Protein AF-A0A7S1LCX9-F1 (afdb_monomer_lite)

Structure (mmCIF, N/CA/C/O backbone):
data_AF-A0A7S1LCX9-F1
#
_entry.id   AF-A0A7S1LCX9-F1
#
loop_
_atom_site.group_PDB
_atom_site.id
_atom_site.type_symbol
_atom_site.label_atom_id
_atom_site.label_alt_id
_atom_site.label_comp_id
_atom_site.label_asym_id
_atom_site.label_entity_id
_atom_site.label_seq_id
_atom_site.pdbx_PDB_ins_code
_atom_site.Cartn_x
_atom_site.Cartn_y
_atom_site.Cartn_z
_atom_site.occupancy
_atom_site.B_iso_or_equiv
_atom_site.auth_seq_id
_atom_site.auth_comp_id
_atom_site.auth_asym_id
_atom_site.auth_atom_id
_atom_site.pdbx_PDB_model_num
ATOM 1 N N . THR A 1 1 ? -12.474 -0.166 8.030 1.00 77.75 1 THR A N 1
ATOM 2 C CA . THR A 1 1 ? -12.402 -0.997 9.251 1.00 77.75 1 THR A CA 1
ATOM 3 C C . THR A 1 1 ? -11.612 -0.286 10.329 1.00 77.75 1 THR A C 1
ATOM 5 O O . THR A 1 1 ? -12.233 0.088 11.304 1.00 77.75 1 THR A O 1
ATOM 8 N N . ILE A 1 2 ? -10.354 0.096 10.090 1.00 86.38 2 ILE A N 1
ATOM 9 C CA . ILE A 1 2 ? -9.484 0.780 11.076 1.00 86.38 2 ILE A CA 1
ATOM 10 C C . ILE A 1 2 ? -10.148 1.982 11.770 1.00 86.38 2 ILE A C 1
ATOM 12 O O . ILE A 1 2 ? -10.161 2.059 12.991 1.00 86.38 2 ILE A O 1
ATOM 16 N N . VAL A 1 3 ? -10.769 2.900 11.014 1.00 87.62 3 VAL A N 1
ATOM 17 C CA . VAL A 1 3 ? -11.461 4.061 11.617 1.00 87.62 3 VAL A CA 1
ATOM 18 C C . VAL A 1 3 ? -12.597 3.631 12.549 1.00 87.62 3 VAL A C 1
ATOM 20 O O . VAL A 1 3 ? -12.841 4.279 13.562 1.00 87.62 3 VAL A O 1
ATOM 23 N N . LYS A 1 4 ? -13.297 2.535 12.224 1.00 87.69 4 LYS A N 1
ATOM 24 C CA . LYS A 1 4 ? -14.331 1.979 13.105 1.00 87.69 4 LYS A CA 1
ATOM 25 C C . LYS A 1 4 ? -13.701 1.407 14.372 1.00 87.69 4 LYS A C 1
ATOM 27 O O . LYS A 1 4 ? -14.226 1.670 15.441 1.00 87.69 4 LYS A O 1
ATOM 32 N N . ASP A 1 5 ? -12.570 0.713 14.266 1.00 88.62 5 ASP A N 1
ATOM 33 C CA . ASP A 1 5 ? -11.879 0.125 15.421 1.00 88.62 5 ASP A CA 1
ATOM 34 C C . ASP A 1 5 ? -11.365 1.200 16.388 1.00 88.62 5 ASP A C 1
ATOM 36 O O . ASP A 1 5 ? -11.482 1.052 17.606 1.00 88.62 5 ASP A O 1
ATOM 40 N N . VAL A 1 6 ? -10.850 2.312 15.849 1.00 85.69 6 VAL A N 1
ATOM 41 C CA . VAL A 1 6 ? -10.438 3.484 16.636 1.00 85.69 6 VAL A CA 1
ATOM 42 C C . VAL A 1 6 ? -11.650 4.124 17.316 1.00 85.69 6 VAL A C 1
ATOM 44 O O . VAL A 1 6 ? -11.633 4.333 18.527 1.00 85.69 6 VAL A O 1
ATOM 47 N N . ARG A 1 7 ? -12.733 4.381 16.569 1.00 84.94 7 ARG A N 1
ATOM 48 C CA . ARG A 1 7 ? -13.949 5.012 17.112 1.00 84.94 7 ARG A CA 1
ATOM 49 C C . ARG A 1 7 ? -14.658 4.156 18.159 1.00 84.94 7 ARG A C 1
ATOM 51 O O . ARG A 1 7 ? -15.083 4.673 19.183 1.00 84.94 7 ARG A O 1
ATOM 58 N N . ASN A 1 8 ? -14.736 2.850 17.932 1.00 87.88 8 ASN A N 1
ATOM 59 C CA . ASN A 1 8 ? -15.368 1.901 18.846 1.00 87.88 8 ASN A CA 1
ATOM 60 C C . ASN A 1 8 ? -14.457 1.524 20.024 1.00 87.88 8 ASN A C 1
ATOM 62 O O . ASN A 1 8 ? -14.786 0.613 20.781 1.00 87.88 8 ASN A O 1
ATOM 66 N N . LYS A 1 9 ? -13.297 2.184 20.170 1.00 89.12 9 LYS A N 1
ATOM 67 C CA . LYS A 1 9 ? -12.311 1.917 21.224 1.00 89.12 9 LYS A CA 1
ATOM 68 C C . LYS A 1 9 ? -11.917 0.433 21.298 1.00 89.12 9 LYS A C 1
ATOM 70 O O . LYS A 1 9 ? -11.545 -0.058 22.362 1.00 89.12 9 LYS A O 1
ATOM 75 N N . CYS A 1 10 ? -11.941 -0.286 20.170 1.00 91.81 10 CYS A N 1
ATOM 76 C CA . CYS A 1 10 ? -11.649 -1.722 20.124 1.00 91.81 10 CYS A CA 1
ATOM 77 C C . CYS A 1 10 ? -10.235 -2.025 20.637 1.00 91.81 10 CYS A C 1
ATOM 79 O O . CYS A 1 10 ? -10.037 -3.019 21.331 1.00 91.81 10 CYS A O 1
ATOM 81 N N . LYS A 1 11 ? -9.275 -1.123 20.378 1.00 91.88 11 LYS A N 1
ATOM 82 C CA . LYS A 1 11 ? -7.923 -1.187 20.956 1.00 91.88 11 LYS A CA 1
ATOM 83 C C . LYS A 1 11 ? -7.966 -1.185 22.487 1.00 91.88 11 LYS A C 1
ATOM 85 O O . LYS A 1 11 ? -7.320 -2.021 23.103 1.00 91.88 11 LYS A O 1
ATOM 90 N N . HIS A 1 12 ? -8.734 -0.283 23.104 1.00 91.44 12 HIS A N 1
ATOM 91 C CA . HIS A 1 12 ? -8.826 -0.191 24.566 1.00 91.44 12 HIS A CA 1
ATOM 92 C C . HIS A 1 12 ? -9.461 -1.440 25.173 1.00 91.44 12 HIS A C 1
ATOM 94 O O . HIS A 1 12 ? -8.941 -1.958 26.155 1.00 91.44 12 HIS A O 1
ATOM 100 N N . VAL A 1 13 ? -10.532 -1.958 24.562 1.00 95.44 13 VAL A N 1
ATOM 101 C CA . VAL A 1 13 ? -11.177 -3.201 25.013 1.00 95.44 13 VAL A CA 1
ATOM 102 C C . VAL A 1 13 ? -10.204 -4.379 24.921 1.00 95.44 13 VAL A C 1
ATOM 104 O O . VAL A 1 13 ? -10.045 -5.115 25.890 1.00 95.44 13 VAL A O 1
ATOM 107 N N . ALA A 1 14 ? -9.496 -4.528 23.798 1.00 95.00 14 ALA A N 1
ATOM 108 C CA . ALA A 1 14 ? -8.523 -5.603 23.622 1.00 95.00 14 ALA A CA 1
ATOM 109 C C . ALA A 1 14 ? -7.352 -5.501 24.617 1.00 95.00 14 ALA A C 1
ATOM 111 O O . ALA A 1 14 ? -6.936 -6.506 25.193 1.00 95.00 14 ALA A O 1
ATOM 112 N N . VAL A 1 15 ? -6.846 -4.289 24.866 1.00 93.38 15 VAL A N 1
ATOM 113 C CA . VAL A 1 15 ? -5.771 -4.054 25.843 1.00 93.38 15 VAL A CA 1
ATOM 114 C C . VAL A 1 15 ? -6.241 -4.321 27.274 1.00 93.38 15 VAL A C 1
ATOM 116 O O . VAL A 1 15 ? -5.512 -4.943 28.043 1.00 93.38 15 VAL A O 1
ATOM 119 N N . ALA A 1 16 ? -7.472 -3.940 27.629 1.00 94.31 16 ALA A N 1
ATOM 120 C CA . ALA A 1 16 ? -8.065 -4.253 28.931 1.00 94.31 16 ALA A CA 1
ATOM 121 C C . ALA A 1 16 ? -8.234 -5.768 29.155 1.00 94.31 16 ALA A C 1
ATOM 123 O O . ALA A 1 16 ? -8.142 -6.242 30.284 1.00 94.31 16 ALA A O 1
ATOM 124 N N . GLN A 1 17 ? -8.412 -6.537 28.077 1.00 96.81 17 GLN A N 1
ATOM 125 C CA . GLN A 1 17 ? -8.436 -8.004 28.096 1.00 96.81 17 GLN A CA 1
ATOM 126 C C . GLN A 1 17 ? -7.036 -8.645 28.157 1.00 96.81 17 GLN A C 1
ATOM 128 O O . GLN A 1 17 ? -6.915 -9.867 28.108 1.00 96.81 17 GLN A O 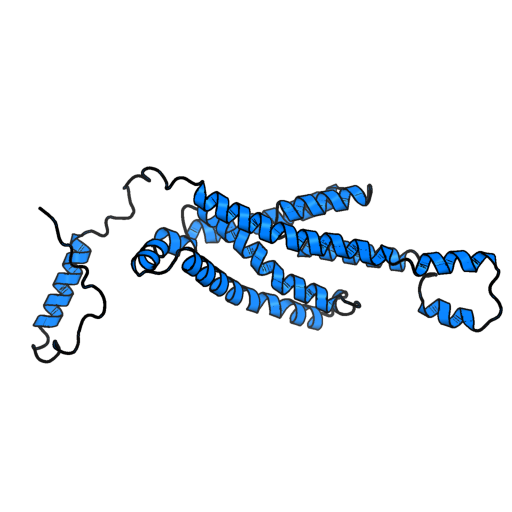1
ATOM 133 N N . GLY A 1 18 ? -5.971 -7.846 28.277 1.00 95.88 18 GLY A N 1
ATOM 134 C CA . GLY A 1 18 ? -4.595 -8.325 28.413 1.00 95.88 18 GLY A CA 1
ATOM 135 C C . GLY A 1 18 ? -3.847 -8.510 27.092 1.00 95.88 18 GLY A C 1
ATOM 136 O O . GLY A 1 18 ? -2.724 -9.017 27.102 1.00 95.88 18 GLY A O 1
ATOM 137 N N . LEU A 1 19 ? -4.415 -8.096 25.952 1.00 95.81 19 LEU A N 1
ATOM 138 C CA . LEU A 1 19 ? -3.689 -8.105 24.684 1.00 95.81 19 LEU A CA 1
ATOM 139 C C . LEU A 1 19 ? -2.662 -6.966 24.659 1.00 95.81 19 LEU A C 1
ATOM 141 O O . LEU A 1 19 ? -2.984 -5.811 24.935 1.00 95.81 19 LEU A O 1
ATOM 145 N N . SER A 1 20 ? -1.418 -7.258 24.275 1.00 96.19 20 SER A N 1
ATOM 146 C CA . SER A 1 20 ? -0.431 -6.190 24.110 1.00 96.19 20 SER A CA 1
ATOM 147 C C . SER A 1 20 ? -0.810 -5.277 22.928 1.00 96.19 20 SER A C 1
ATOM 149 O O . SER A 1 20 ? -1.279 -5.770 21.895 1.00 96.19 20 SER A O 1
ATOM 151 N N . PRO A 1 21 ? -0.574 -3.952 23.011 1.00 91.19 21 PRO A N 1
ATOM 152 C CA . PRO A 1 21 ? -0.861 -3.035 21.904 1.00 91.19 21 PRO A CA 1
ATOM 153 C C . PRO A 1 21 ? -0.176 -3.432 20.586 1.00 91.19 21 PRO A C 1
ATOM 155 O O . PRO A 1 21 ? -0.765 -3.310 19.514 1.00 91.19 21 PRO A O 1
ATOM 158 N N . ALA A 1 22 ? 1.045 -3.970 20.664 1.00 93.06 22 ALA A N 1
ATOM 159 C CA . ALA A 1 22 ? 1.777 -4.460 19.500 1.00 93.06 22 ALA A CA 1
ATOM 160 C C . ALA A 1 22 ? 1.078 -5.657 18.834 1.00 93.06 22 ALA A C 1
ATOM 162 O O . ALA A 1 22 ? 0.962 -5.694 17.610 1.00 93.06 22 ALA A O 1
ATOM 163 N N . ALA A 1 23 ? 0.569 -6.611 19.622 1.00 95.06 23 ALA A N 1
ATOM 164 C CA . ALA A 1 23 ? -0.164 -7.760 19.094 1.00 95.06 23 ALA A CA 1
ATOM 165 C C . ALA A 1 23 ? -1.488 -7.342 18.436 1.00 95.06 23 ALA A C 1
ATOM 167 O O . ALA A 1 23 ? -1.840 -7.886 17.390 1.00 95.06 23 ALA A O 1
ATOM 168 N N . PHE A 1 24 ? -2.184 -6.341 18.992 1.00 94.44 24 PHE A N 1
ATOM 169 C CA . PHE A 1 24 ? -3.393 -5.774 18.387 1.00 94.44 24 PHE A CA 1
ATOM 170 C C . PHE A 1 24 ? -3.116 -5.215 16.985 1.00 94.44 24 PHE A C 1
ATOM 172 O O . PHE A 1 24 ? -3.784 -5.583 16.012 1.00 94.44 24 PHE A O 1
ATOM 179 N N . TRP A 1 25 ? -2.102 -4.353 16.866 1.00 93.06 25 TRP A N 1
ATOM 180 C CA . TRP A 1 25 ? -1.757 -3.728 15.592 1.00 93.06 25 TRP A CA 1
ATOM 181 C C . TRP A 1 25 ? -1.232 -4.737 14.577 1.00 93.06 25 TRP A C 1
ATOM 183 O O . TRP A 1 25 ? -1.659 -4.700 13.424 1.00 93.06 25 TRP A O 1
ATOM 193 N N . LEU A 1 26 ? -0.378 -5.670 15.005 1.00 94.69 26 LEU A N 1
ATOM 194 C CA . LEU A 1 26 ? 0.133 -6.731 14.142 1.00 94.69 26 LEU A CA 1
ATOM 195 C C . LEU A 1 26 ? -0.998 -7.630 13.628 1.00 94.69 26 LEU A C 1
ATOM 197 O O . LEU A 1 26 ? -1.056 -7.904 12.434 1.00 94.69 26 LEU A O 1
ATOM 201 N N . GLY A 1 27 ? -1.925 -8.046 14.496 1.00 95.75 27 GLY A N 1
ATOM 202 C CA . GLY A 1 27 ? -3.077 -8.860 14.101 1.00 95.75 27 GLY A CA 1
ATOM 203 C C . GLY A 1 27 ? -3.973 -8.142 13.093 1.00 95.75 27 GLY A C 1
ATOM 204 O O . GLY A 1 27 ? -4.318 -8.699 12.051 1.00 95.75 27 GLY A O 1
ATOM 205 N N . THR A 1 28 ? -4.277 -6.870 13.358 1.00 94.62 28 THR A N 1
ATOM 206 C CA . THR A 1 28 ? -5.085 -6.029 12.463 1.00 94.62 28 THR A CA 1
ATOM 207 C C . THR A 1 28 ? -4.391 -5.813 11.116 1.00 94.62 28 THR A C 1
ATOM 209 O O . THR A 1 28 ? -5.017 -5.931 10.064 1.00 94.62 28 THR A O 1
ATOM 212 N N . PHE A 1 29 ? -3.083 -5.543 11.133 1.00 94.88 29 PHE A N 1
ATOM 213 C CA . PHE A 1 29 ? -2.276 -5.397 9.924 1.00 94.88 29 PHE A CA 1
ATOM 214 C C . PHE A 1 29 ? -2.268 -6.685 9.099 1.00 94.88 29 PHE A C 1
ATOM 216 O O . PHE A 1 29 ? -2.554 -6.638 7.908 1.00 94.88 29 PHE A O 1
ATOM 223 N N . MET A 1 30 ? -2.009 -7.838 9.724 1.00 96.62 30 MET A N 1
ATOM 224 C CA . MET A 1 30 ? -1.984 -9.133 9.038 1.00 96.62 30 MET A CA 1
ATOM 225 C C . MET A 1 30 ? -3.339 -9.479 8.417 1.00 96.62 30 MET A C 1
ATOM 227 O O . MET A 1 30 ? -3.387 -9.950 7.282 1.00 96.62 30 MET A O 1
ATOM 231 N N . ALA A 1 31 ? -4.441 -9.202 9.120 1.00 95.94 31 ALA A N 1
ATOM 232 C CA . ALA A 1 31 ? -5.784 -9.418 8.593 1.00 95.94 31 ALA A CA 1
ATOM 233 C C . ALA A 1 31 ? -6.037 -8.583 7.327 1.00 95.94 31 ALA A C 1
ATOM 235 O O . ALA A 1 31 ? -6.458 -9.124 6.303 1.00 95.94 31 ALA A O 1
ATOM 236 N N . HIS A 1 32 ? -5.726 -7.283 7.361 1.00 95.31 32 HIS A N 1
ATOM 237 C CA . HIS A 1 32 ? -5.880 -6.419 6.191 1.00 95.31 32 HIS A CA 1
ATOM 238 C C . HIS A 1 32 ? -4.895 -6.770 5.064 1.00 95.31 32 HIS A C 1
ATOM 240 O O . HIS A 1 32 ? -5.265 -6.730 3.892 1.00 95.31 32 HIS A O 1
ATOM 246 N N . TYR A 1 33 ? -3.662 -7.156 5.399 1.00 96.12 33 TYR A N 1
ATOM 247 C CA . TYR A 1 33 ? -2.653 -7.569 4.426 1.00 96.12 33 TYR A CA 1
ATOM 248 C C . TYR A 1 33 ? -3.112 -8.799 3.650 1.00 96.12 33 TYR A C 1
ATOM 250 O O . TYR A 1 33 ? -3.106 -8.774 2.426 1.00 96.12 33 TYR A O 1
ATOM 258 N N . LEU A 1 34 ? -3.594 -9.840 4.335 1.00 96.50 34 LEU A N 1
ATOM 259 C CA . LEU A 1 34 ? -4.108 -11.046 3.681 1.00 96.50 34 LEU A CA 1
ATOM 260 C C . LEU A 1 34 ? -5.328 -10.752 2.794 1.00 96.50 34 LEU A C 1
ATOM 262 O O . LEU A 1 34 ? -5.441 -11.311 1.703 1.00 96.50 34 LEU A O 1
ATOM 266 N N . GLN A 1 35 ? -6.211 -9.844 3.226 1.00 95.31 35 GLN A N 1
ATOM 267 C CA . GLN A 1 35 ? -7.357 -9.403 2.423 1.00 95.31 35 GLN A CA 1
ATOM 268 C C . GLN A 1 35 ? -6.931 -8.695 1.130 1.00 95.31 35 GLN A C 1
ATOM 270 O O . GLN A 1 35 ? -7.539 -8.931 0.089 1.00 95.31 35 GLN A O 1
ATOM 275 N N . LEU A 1 36 ? -5.894 -7.853 1.179 1.00 93.38 36 LEU A N 1
ATOM 276 C CA . LEU A 1 36 ? -5.363 -7.137 0.011 1.00 93.38 36 LEU A CA 1
ATOM 277 C C . LEU A 1 36 ? -4.424 -7.991 -0.851 1.00 93.38 36 LEU A C 1
ATOM 279 O O . LEU A 1 36 ? -4.312 -7.768 -2.055 1.00 93.38 36 LEU A O 1
ATOM 283 N N . LEU A 1 37 ? -3.768 -8.984 -0.258 1.00 94.19 37 LEU A N 1
ATOM 284 C CA . LEU A 1 37 ? -2.851 -9.877 -0.954 1.00 94.19 37 LEU A CA 1
ATOM 285 C C . LEU A 1 37 ? -3.584 -10.733 -1.993 1.00 94.19 37 LEU A C 1
ATOM 287 O O . LEU A 1 37 ? -3.075 -10.936 -3.090 1.00 94.19 37 LEU A O 1
ATOM 291 N N . LEU A 1 38 ? -4.795 -11.202 -1.679 1.00 92.75 38 LEU A N 1
ATOM 292 C CA . LEU A 1 38 ? -5.619 -11.996 -2.596 1.00 92.75 38 LEU A CA 1
ATOM 293 C C . LEU A 1 38 ? -5.867 -11.301 -3.952 1.00 92.75 38 LEU A C 1
ATOM 295 O O . LEU A 1 38 ? -5.519 -11.887 -4.981 1.00 92.75 38 LEU A O 1
ATOM 299 N N . PRO A 1 39 ? -6.421 -10.072 -4.009 1.00 91.19 39 PRO A N 1
ATOM 300 C CA . PRO A 1 39 ? -6.576 -9.362 -5.275 1.00 91.19 39 PRO A CA 1
ATOM 301 C C . PRO A 1 39 ? -5.230 -8.972 -5.900 1.00 91.19 39 PRO A C 1
ATOM 303 O O . PRO A 1 39 ? -5.118 -9.005 -7.124 1.00 91.19 39 PRO A O 1
ATOM 306 N N . ALA A 1 40 ? -4.194 -8.673 -5.106 1.00 90.50 40 ALA A N 1
ATOM 307 C CA . ALA A 1 40 ? -2.864 -8.373 -5.639 1.00 90.50 40 ALA A CA 1
ATOM 308 C C . ALA A 1 40 ? -2.260 -9.571 -6.395 1.00 90.50 40 ALA A C 1
ATOM 310 O O . ALA A 1 40 ? -1.761 -9.417 -7.506 1.00 90.50 40 ALA A O 1
ATOM 311 N N . LEU A 1 41 ? -2.380 -10.790 -5.864 1.00 92.75 41 LEU A N 1
ATOM 312 C CA . LEU A 1 41 ? -1.902 -12.009 -6.527 1.00 92.75 41 LEU A CA 1
ATOM 313 C C . LEU A 1 41 ? -2.698 -12.374 -7.790 1.00 92.75 41 LEU A C 1
ATOM 315 O O . LEU A 1 41 ? -2.192 -13.109 -8.639 1.00 92.75 41 LEU A O 1
ATOM 319 N N . ALA A 1 42 ? -3.912 -11.845 -7.965 1.00 89.88 42 ALA A N 1
ATOM 320 C CA . ALA A 1 42 ? -4.665 -12.021 -9.203 1.00 89.88 42 ALA A CA 1
ATOM 321 C C . ALA A 1 42 ? -4.066 -11.214 -10.373 1.00 89.88 42 ALA A C 1
ATOM 323 O O . ALA A 1 42 ? -4.205 -11.611 -11.531 1.00 89.88 42 ALA A O 1
ATOM 324 N N . VAL A 1 43 ? -3.361 -10.112 -10.092 1.00 88.25 43 VAL A N 1
ATOM 325 C CA . VAL A 1 43 ? -2.750 -9.231 -11.102 1.00 88.25 43 VAL A CA 1
ATOM 326 C C . VAL A 1 43 ? -1.805 -9.974 -12.057 1.00 88.25 43 VAL A C 1
ATOM 328 O O . VAL A 1 43 ? -2.056 -9.916 -13.261 1.00 88.25 43 VAL A O 1
ATOM 331 N N . PRO A 1 44 ? -0.775 -10.726 -11.613 1.00 90.44 44 PRO A N 1
ATOM 332 C CA . PRO A 1 44 ? 0.119 -11.437 -12.531 1.00 90.44 44 PRO A CA 1
ATOM 333 C C . PRO A 1 44 ? -0.614 -12.475 -13.391 1.00 90.44 44 PRO A C 1
ATOM 335 O O . PRO A 1 44 ? -0.238 -12.694 -14.544 1.00 90.44 44 PRO A O 1
ATOM 338 N N . PHE A 1 45 ? -1.686 -13.086 -12.872 1.00 91.44 45 PHE A N 1
ATOM 339 C CA . PHE A 1 45 ? -2.527 -13.995 -13.652 1.00 91.44 45 PHE A CA 1
ATOM 340 C C . PHE A 1 45 ? -3.245 -13.253 -14.788 1.00 91.44 45 PHE A C 1
ATOM 342 O O . PHE A 1 45 ? -3.192 -13.691 -15.940 1.00 91.44 45 PHE A O 1
ATOM 349 N N . TYR A 1 46 ? -3.855 -12.101 -14.490 1.00 87.19 46 TYR A N 1
ATOM 350 C CA . TYR A 1 46 ? -4.478 -11.252 -15.506 1.00 87.19 46 TYR A CA 1
ATOM 351 C C . TYR A 1 46 ? -3.460 -10.707 -16.507 1.00 87.19 46 TYR A C 1
ATOM 353 O O . TYR A 1 46 ? -3.705 -10.775 -17.707 1.00 87.19 46 TYR A O 1
ATOM 361 N N . MET A 1 47 ? -2.295 -10.247 -16.052 1.00 88.25 47 MET A N 1
ATOM 362 C CA . MET A 1 47 ? -1.233 -9.746 -16.928 1.00 88.25 47 MET A CA 1
ATOM 363 C C . MET A 1 47 ? -0.737 -10.817 -17.900 1.00 88.25 47 MET A C 1
ATOM 365 O O . MET A 1 47 ? -0.542 -10.537 -19.082 1.00 88.25 47 MET A O 1
ATOM 369 N N . LYS A 1 48 ? -0.588 -12.063 -17.432 1.00 90.38 48 LYS A N 1
ATOM 370 C CA . LYS A 1 48 ? -0.240 -13.195 -18.297 1.00 90.38 48 LYS A CA 1
ATOM 371 C C . LYS A 1 48 ? -1.340 -13.479 -19.322 1.00 90.38 48 LYS A C 1
ATOM 373 O O . LYS A 1 48 ? -1.039 -13.677 -20.494 1.00 90.38 48 LYS A O 1
ATOM 378 N N . LYS A 1 49 ? -2.609 -13.477 -18.901 1.00 89.69 49 LYS A N 1
ATOM 379 C CA . LYS A 1 49 ? -3.761 -13.710 -19.790 1.00 89.69 49 LYS A CA 1
ATOM 380 C C . LYS A 1 49 ? -3.930 -12.604 -20.838 1.00 89.69 49 LYS A C 1
ATOM 382 O O . LYS A 1 49 ? -4.343 -12.887 -21.955 1.00 89.69 49 LYS A O 1
ATOM 387 N N . CYS A 1 50 ? -3.598 -11.366 -20.485 1.00 86.69 50 CYS A N 1
ATOM 388 C CA . CYS A 1 50 ? -3.647 -10.208 -21.376 1.00 86.69 50 CYS A CA 1
ATOM 389 C C . CYS A 1 50 ? -2.388 -10.049 -22.243 1.00 86.69 50 CYS A C 1
ATOM 391 O O . CYS A 1 50 ? -2.274 -9.043 -22.938 1.00 86.69 50 CYS A O 1
ATOM 393 N N . HIS A 1 51 ? -1.446 -11.000 -22.200 1.00 88.12 51 HIS A N 1
ATOM 394 C CA . HIS A 1 51 ? -0.185 -10.938 -22.944 1.00 88.12 51 HIS A CA 1
ATOM 395 C C . HIS A 1 51 ? 0.597 -9.634 -22.695 1.00 88.12 51 HIS A C 1
ATOM 397 O O . HIS A 1 51 ? 1.129 -9.012 -23.615 1.00 88.12 51 HIS A O 1
ATOM 403 N N . CYS A 1 52 ? 0.655 -9.180 -21.437 1.00 78.00 52 CYS A N 1
ATOM 404 C CA . CYS A 1 52 ? 1.454 -8.013 -21.081 1.00 78.00 52 CYS A CA 1
ATOM 405 C C . CYS A 1 52 ? 2.944 -8.308 -21.317 1.00 78.00 52 CYS A C 1
ATOM 407 O O . CYS A 1 52 ? 3.493 -9.203 -20.681 1.00 78.00 52 CYS A O 1
ATOM 409 N N . ARG A 1 53 ? 3.616 -7.492 -22.144 1.00 81.19 53 ARG A N 1
ATOM 410 C CA . ARG A 1 53 ? 5.029 -7.661 -22.553 1.00 81.19 53 ARG A CA 1
ATOM 411 C C . ARG A 1 53 ? 6.002 -7.917 -21.397 1.00 81.19 53 ARG A C 1
ATOM 413 O O . ARG A 1 53 ? 6.953 -8.672 -21.550 1.00 81.19 53 ARG A O 1
ATOM 420 N N . ILE A 1 54 ? 5.772 -7.293 -20.242 1.00 80.44 54 ILE A N 1
ATOM 421 C CA . ILE A 1 54 ? 6.586 -7.483 -19.032 1.00 80.44 54 ILE A CA 1
ATOM 422 C C . ILE A 1 54 ? 6.608 -8.940 -18.546 1.00 80.44 54 ILE A C 1
ATOM 424 O O . ILE A 1 54 ? 7.599 -9.370 -17.969 1.00 80.44 54 ILE A O 1
ATOM 428 N N . MET A 1 55 ? 5.558 -9.720 -18.808 1.00 86.44 55 MET A N 1
ATOM 429 C CA . MET A 1 55 ? 5.481 -11.129 -18.413 1.00 86.44 55 MET A CA 1
ATOM 430 C C . MET A 1 55 ? 6.350 -12.041 -19.285 1.00 86.44 55 MET A C 1
ATOM 432 O O . MET A 1 55 ? 6.722 -13.120 -18.832 1.00 86.44 55 MET A O 1
ATOM 436 N N . ASP A 1 56 ? 6.705 -11.598 -20.492 1.00 87.88 56 ASP A N 1
ATOM 437 C CA . ASP A 1 56 ? 7.581 -12.331 -21.414 1.00 87.88 56 ASP A CA 1
ATOM 438 C C . ASP A 1 56 ? 9.063 -11.957 -21.229 1.00 87.88 56 ASP A C 1
ATOM 440 O O . ASP A 1 56 ? 9.952 -12.578 -21.810 1.00 87.88 56 ASP A O 1
ATOM 444 N N . MET A 1 57 ? 9.351 -10.930 -20.421 1.00 82.69 57 MET A N 1
ATOM 445 C CA . MET A 1 57 ? 10.716 -10.508 -20.122 1.00 82.69 57 MET A CA 1
ATOM 446 C C . MET A 1 57 ? 11.380 -11.444 -19.114 1.00 82.69 57 MET A C 1
ATOM 448 O O . MET A 1 57 ? 10.787 -11.822 -18.101 1.00 82.69 57 MET A O 1
ATOM 452 N N . GLU A 1 58 ? 12.665 -11.723 -19.327 1.00 84.25 58 GLU A N 1
ATOM 453 C CA . GLU A 1 58 ? 13.495 -12.397 -18.333 1.00 84.25 58 GLU A CA 1
ATOM 454 C C . GLU A 1 58 ? 13.489 -11.605 -17.013 1.00 84.25 58 GLU A C 1
ATOM 456 O O . GLU A 1 58 ? 13.785 -10.411 -16.981 1.00 84.25 58 GLU A O 1
ATOM 461 N N . GLY A 1 59 ? 13.075 -12.257 -15.923 1.00 82.25 59 GLY A N 1
ATOM 462 C CA . GLY A 1 59 ? 12.931 -11.640 -14.600 1.00 82.25 59 GLY A CA 1
ATOM 463 C C . GLY A 1 59 ? 11.650 -10.821 -14.387 1.00 82.25 59 GLY A C 1
ATOM 464 O O . GLY A 1 59 ? 11.277 -10.591 -13.235 1.00 82.25 59 GLY A O 1
ATOM 465 N N . GLY A 1 60 ? 10.920 -10.461 -15.446 1.00 84.81 60 GLY A N 1
ATOM 466 C CA . GLY A 1 60 ? 9.692 -9.666 -15.370 1.00 84.81 60 GLY A CA 1
ATOM 467 C C . GLY A 1 60 ? 8.618 -10.264 -14.448 1.00 84.81 60 GLY A C 1
ATOM 468 O O . GLY A 1 60 ? 8.201 -9.585 -13.509 1.00 84.81 60 GLY A O 1
ATOM 469 N N . PRO A 1 61 ? 8.238 -11.550 -14.598 1.00 89.50 61 PRO A N 1
ATOM 470 C CA . PRO A 1 61 ? 7.266 -12.194 -13.711 1.00 89.50 61 PRO A CA 1
ATOM 471 C C . PRO A 1 61 ? 7.658 -12.174 -12.229 1.00 89.50 61 PRO A C 1
ATOM 473 O O . PRO A 1 61 ? 6.808 -11.950 -11.371 1.00 89.50 61 PRO A O 1
ATOM 476 N N . SER A 1 62 ? 8.942 -12.388 -11.916 1.00 88.44 62 SER A N 1
ATOM 477 C CA . SER A 1 62 ? 9.422 -12.371 -10.526 1.00 88.44 62 SER A CA 1
ATOM 478 C C . SER A 1 62 ? 9.313 -10.985 -9.898 1.00 88.44 62 SER A C 1
ATOM 480 O O . SER A 1 62 ? 9.002 -10.858 -8.716 1.00 88.44 62 SER A O 1
ATOM 482 N N . LEU A 1 63 ? 9.523 -9.952 -10.707 1.00 84.06 63 LEU A N 1
ATOM 483 C CA . LEU A 1 63 ? 9.473 -8.566 -10.290 1.00 84.06 63 LEU A CA 1
ATOM 484 C C . LEU A 1 63 ? 8.026 -8.088 -10.115 1.00 84.06 63 LEU A C 1
ATOM 486 O O . LEU A 1 63 ? 7.708 -7.507 -9.084 1.00 84.06 63 LEU A O 1
ATOM 490 N N . VAL A 1 64 ? 7.122 -8.456 -11.029 1.00 85.38 64 VAL A N 1
ATOM 491 C CA . VAL A 1 64 ? 5.673 -8.250 -10.846 1.00 85.38 64 VAL A CA 1
ATOM 492 C C . VAL A 1 64 ? 5.183 -8.938 -9.570 1.00 85.38 64 VAL A C 1
ATOM 494 O O . VAL A 1 64 ? 4.424 -8.348 -8.806 1.00 85.38 64 VAL A O 1
ATOM 497 N N . LEU A 1 65 ? 5.635 -10.168 -9.301 1.00 90.75 65 LEU A N 1
ATOM 498 C CA . LEU A 1 65 ? 5.260 -10.885 -8.084 1.00 90.75 65 LEU A CA 1
ATOM 499 C C . LEU A 1 65 ? 5.768 -10.176 -6.820 1.00 90.75 65 LEU A C 1
ATOM 501 O O . LEU A 1 65 ? 5.000 -10.023 -5.877 1.00 90.75 65 LEU A O 1
ATOM 505 N N . GLN A 1 66 ? 7.025 -9.720 -6.799 1.00 88.12 66 GLN A N 1
ATOM 506 C CA . GLN A 1 66 ? 7.582 -8.955 -5.675 1.00 88.12 66 GLN A CA 1
ATOM 507 C C . GLN A 1 66 ? 6.775 -7.684 -5.401 1.00 88.12 66 GLN A C 1
ATOM 509 O O . GLN A 1 66 ? 6.435 -7.413 -4.251 1.00 88.12 66 GLN A O 1
ATOM 514 N N . GLU A 1 67 ? 6.403 -6.955 -6.450 1.00 85.44 67 GLU A N 1
ATOM 515 C CA . GLU A 1 67 ? 5.548 -5.776 -6.326 1.00 85.44 67 GLU A CA 1
ATOM 516 C C . GLU A 1 67 ? 4.161 -6.126 -5.779 1.00 85.44 67 GLU A C 1
ATOM 518 O O . GLU A 1 67 ? 3.668 -5.449 -4.885 1.00 85.44 67 GLU A O 1
ATOM 523 N N . CYS A 1 68 ? 3.550 -7.229 -6.219 1.00 89.31 68 CYS A N 1
ATOM 524 C CA . CYS A 1 68 ? 2.260 -7.674 -5.681 1.00 89.31 68 CYS A CA 1
ATOM 525 C C . CYS A 1 68 ? 2.326 -8.039 -4.187 1.00 89.31 68 CYS A C 1
ATOM 527 O O . CYS A 1 68 ? 1.317 -7.938 -3.491 1.00 89.31 68 CYS A O 1
ATOM 529 N N . LEU A 1 69 ? 3.497 -8.450 -3.684 1.00 91.25 69 LEU A N 1
ATOM 530 C CA . LEU A 1 69 ? 3.718 -8.731 -2.262 1.00 91.25 69 LEU A CA 1
ATOM 531 C C . LEU A 1 69 ? 3.971 -7.458 -1.442 1.00 91.25 69 LEU A C 1
ATOM 533 O O . LEU A 1 69 ? 3.522 -7.379 -0.296 1.00 91.25 69 LEU A O 1
ATOM 537 N N . LEU A 1 70 ? 4.690 -6.484 -2.008 1.00 88.12 70 LEU A N 1
ATOM 538 C CA . LEU A 1 70 ? 5.099 -5.249 -1.327 1.00 88.12 70 LEU A CA 1
ATOM 539 C C . LEU A 1 70 ? 4.034 -4.149 -1.386 1.00 88.12 70 LEU A C 1
ATOM 541 O O . LEU A 1 70 ? 3.825 -3.445 -0.399 1.00 88.12 70 LEU A O 1
ATOM 545 N N . TYR A 1 71 ? 3.314 -4.027 -2.498 1.00 86.56 71 TYR A N 1
ATOM 546 C CA . TYR A 1 71 ? 2.335 -2.964 -2.720 1.00 86.56 71 TYR A CA 1
ATOM 547 C C . TYR A 1 71 ? 1.247 -2.886 -1.629 1.00 86.56 71 TYR A C 1
ATOM 549 O O . TYR A 1 71 ? 0.998 -1.787 -1.120 1.00 86.56 71 TYR A O 1
ATOM 557 N N . PRO A 1 72 ? 0.647 -4.006 -1.161 1.00 91.94 72 PRO A N 1
ATOM 558 C CA . PRO A 1 72 ? -0.309 -3.962 -0.056 1.00 91.94 72 PRO A CA 1
ATOM 559 C C . PRO A 1 72 ? 0.276 -3.387 1.239 1.00 91.94 72 PRO A C 1
ATOM 561 O O . PRO A 1 72 ? -0.450 -2.753 1.999 1.00 91.94 72 PRO A O 1
ATOM 564 N N . VAL A 1 73 ? 1.579 -3.568 1.493 1.00 91.31 73 VAL A N 1
ATOM 565 C CA . VAL A 1 73 ? 2.248 -3.007 2.677 1.00 91.31 73 VAL A CA 1
ATOM 566 C C . VAL A 1 73 ? 2.241 -1.484 2.605 1.00 91.31 73 VAL A C 1
ATOM 568 O O . VAL A 1 73 ? 1.769 -0.836 3.537 1.00 91.31 73 VAL A O 1
ATOM 571 N N . GLY A 1 74 ? 2.694 -0.907 1.488 1.00 88.38 74 GLY A N 1
ATOM 572 C CA . GLY A 1 74 ? 2.688 0.545 1.288 1.00 88.38 74 GLY A CA 1
ATOM 573 C C . GLY A 1 74 ? 1.286 1.140 1.385 1.00 88.38 74 GLY A C 1
ATOM 574 O O . GLY A 1 74 ? 1.079 2.131 2.088 1.00 88.38 74 GLY A O 1
ATOM 575 N N . LEU A 1 75 ? 0.308 0.478 0.764 1.00 89.81 75 LEU A N 1
ATOM 576 C CA . LEU A 1 75 ? -1.092 0.891 0.795 1.00 89.81 75 LEU A CA 1
ATOM 577 C C . LEU A 1 75 ? -1.674 0.898 2.208 1.00 89.81 75 LEU A C 1
ATOM 579 O O . LEU A 1 75 ? -2.354 1.853 2.585 1.00 89.81 75 LEU A O 1
ATOM 583 N N . LEU A 1 76 ? -1.380 -0.127 3.011 1.00 92.31 76 LEU A N 1
ATOM 584 C CA . LEU A 1 76 ? -1.816 -0.171 4.402 1.00 92.31 76 LEU A CA 1
ATOM 585 C C . LEU A 1 76 ? -1.154 0.925 5.227 1.00 92.31 76 LEU A C 1
ATOM 587 O O . LEU A 1 76 ? -1.853 1.633 5.938 1.00 92.31 76 LEU A O 1
ATOM 591 N N . LEU A 1 77 ? 0.155 1.137 5.110 1.00 88.75 77 LEU A N 1
ATOM 592 C CA . LEU A 1 77 ? 0.832 2.174 5.895 1.00 88.75 77 LEU A CA 1
ATOM 593 C C . LEU A 1 77 ? 0.275 3.576 5.597 1.00 88.75 77 LEU A C 1
ATOM 595 O O . LEU A 1 77 ? 0.076 4.365 6.524 1.00 88.75 77 LEU A O 1
ATOM 599 N N . VAL A 1 78 ? -0.043 3.865 4.331 1.00 87.81 78 VAL A N 1
ATOM 600 C CA . VAL A 1 78 ? -0.722 5.107 3.926 1.00 87.81 78 VAL A CA 1
ATOM 601 C C . VAL A 1 78 ? -2.132 5.163 4.501 1.00 87.81 78 VAL A C 1
ATOM 603 O O . VAL A 1 78 ? -2.500 6.153 5.130 1.00 87.81 78 VAL A O 1
ATOM 606 N N . ALA A 1 79 ? -2.916 4.093 4.351 1.00 90.69 79 ALA A N 1
ATOM 607 C CA . ALA A 1 79 ? -4.270 4.035 4.885 1.00 90.69 79 ALA A CA 1
ATOM 608 C C . ALA A 1 79 ? -4.297 4.281 6.401 1.00 90.69 79 ALA A C 1
ATOM 610 O O . ALA A 1 79 ? -5.111 5.074 6.868 1.00 90.69 79 ALA A O 1
ATOM 611 N N . TYR A 1 80 ? -3.382 3.667 7.157 1.00 90.19 80 TYR A N 1
ATOM 612 C CA . TYR A 1 80 ? -3.263 3.847 8.604 1.00 90.19 80 TYR A CA 1
ATOM 613 C C . TYR A 1 80 ? -2.924 5.303 8.953 1.00 90.19 80 TYR A C 1
ATOM 615 O O . TYR A 1 80 ? -3.598 5.880 9.803 1.00 90.19 80 TYR A O 1
ATOM 623 N N . HIS A 1 81 ? -1.982 5.945 8.254 1.00 87.38 81 HIS A N 1
ATOM 624 C CA . HIS A 1 81 ? -1.702 7.374 8.456 1.00 87.38 81 HIS A CA 1
ATOM 625 C C . HIS A 1 81 ? -2.937 8.247 8.221 1.00 87.38 81 HIS A C 1
ATOM 627 O O . HIS A 1 81 ? -3.301 9.059 9.071 1.00 87.38 81 HIS A O 1
ATOM 633 N N . PHE A 1 82 ? -3.621 8.058 7.092 1.00 87.56 82 PHE A N 1
ATOM 634 C CA . PHE A 1 82 ? -4.801 8.854 6.765 1.00 87.56 82 PHE A CA 1
ATOM 635 C C . PHE A 1 82 ? -5.973 8.582 7.710 1.00 87.56 82 PHE A C 1
ATOM 637 O O . PHE A 1 82 ? -6.779 9.480 7.936 1.00 87.56 82 PHE A O 1
ATOM 644 N N . THR A 1 83 ? -6.076 7.389 8.306 1.00 87.12 83 THR A N 1
ATOM 645 C CA . THR A 1 83 ? -7.154 7.103 9.264 1.00 87.12 83 THR A CA 1
ATOM 646 C C . THR A 1 83 ? -7.115 8.000 10.499 1.00 87.12 83 THR A C 1
ATOM 648 O O . THR A 1 83 ? -8.183 8.318 11.012 1.00 87.12 83 THR A O 1
ATOM 651 N N . PHE A 1 84 ? -5.938 8.478 10.920 1.00 84.44 84 PHE A N 1
ATOM 652 C CA . PHE A 1 84 ? -5.817 9.440 12.022 1.00 84.44 84 PHE A CA 1
ATOM 653 C C . PHE A 1 84 ? -6.259 10.856 11.637 1.00 84.44 84 PHE A C 1
ATOM 655 O O . PHE A 1 84 ? -6.745 11.597 12.484 1.00 84.44 84 PHE A O 1
ATOM 662 N N . ALA A 1 85 ? -6.127 11.228 10.361 1.00 87.62 85 ALA A N 1
ATOM 663 C CA . ALA A 1 85 ? -6.599 12.517 9.856 1.00 87.62 85 ALA A CA 1
ATOM 664 C C . ALA A 1 85 ? -8.118 12.534 9.604 1.00 87.62 85 ALA A C 1
ATOM 666 O O . ALA A 1 85 ? -8.733 13.597 9.521 1.00 87.62 85 ALA A O 1
ATOM 667 N N . MET A 1 86 ? -8.738 11.361 9.453 1.00 88.69 86 MET A N 1
ATOM 668 C CA . MET A 1 86 ? -10.146 11.241 9.094 1.00 88.69 86 MET A CA 1
ATOM 669 C C . MET A 1 86 ? -11.024 11.159 10.336 1.00 88.69 86 MET A C 1
ATOM 671 O O . MET A 1 86 ? -10.978 10.195 11.095 1.00 88.69 86 MET A O 1
ATOM 675 N N . GLY A 1 87 ? -11.923 12.133 10.480 1.00 85.00 87 GLY A N 1
ATOM 676 C CA . GLY A 1 87 ? -12.859 12.159 11.597 1.00 85.00 87 GLY A CA 1
ATOM 677 C C . GLY A 1 87 ? -13.809 10.963 11.611 1.00 85.00 87 GLY A C 1
ATOM 678 O O . GLY A 1 87 ? -14.147 10.499 12.693 1.00 85.00 87 GLY A O 1
ATOM 679 N N . SER A 1 88 ? -14.241 10.437 10.454 1.00 90.94 88 SER A N 1
ATOM 680 C CA . SER A 1 88 ? -15.274 9.391 10.351 1.00 90.94 88 SER A CA 1
ATOM 681 C C . SER A 1 88 ? -14.936 8.266 9.368 1.00 90.94 88 SER A C 1
ATOM 683 O O . SER A 1 88 ? -14.171 8.446 8.419 1.00 90.94 88 SER A O 1
ATOM 685 N N . SER A 1 89 ? -15.549 7.090 9.574 1.00 89.69 89 SER A N 1
ATOM 686 C CA . SER A 1 89 ? -15.366 5.946 8.667 1.00 89.69 89 SER A CA 1
ATOM 687 C C . SER A 1 89 ? -15.957 6.189 7.275 1.00 89.69 89 SER A C 1
ATOM 689 O O . SER A 1 89 ? -15.440 5.664 6.292 1.00 89.69 89 SER A O 1
ATOM 691 N N . GLU A 1 90 ? -16.992 7.027 7.187 1.00 90.38 90 GLU A N 1
ATOM 692 C CA . GLU A 1 90 ? -17.604 7.439 5.926 1.00 90.38 90 GLU A CA 1
ATOM 693 C C . GLU A 1 90 ? -16.688 8.396 5.153 1.00 90.38 90 GLU A C 1
ATOM 695 O O . GLU A 1 90 ? -16.450 8.202 3.962 1.00 90.38 90 GLU A O 1
ATOM 700 N N . SER A 1 91 ? -16.108 9.385 5.840 1.00 90.88 91 SER A N 1
ATOM 701 C CA . SER A 1 91 ? -15.118 10.302 5.267 1.00 90.88 91 SER A CA 1
ATOM 702 C C . SER A 1 91 ? -13.905 9.531 4.752 1.00 90.88 91 SER A C 1
ATOM 704 O O . SER A 1 91 ? -13.484 9.748 3.621 1.00 90.88 91 SER A O 1
ATOM 706 N N . ALA A 1 92 ? -13.388 8.574 5.526 1.00 90.50 92 ALA A N 1
ATOM 707 C CA . ALA A 1 92 ? -12.276 7.741 5.082 1.00 90.50 92 ALA A CA 1
ATOM 708 C C . ALA A 1 92 ? -12.624 6.930 3.824 1.00 90.50 92 ALA A C 1
ATOM 710 O O . ALA A 1 92 ? -11.833 6.904 2.889 1.00 90.50 92 ALA A O 1
ATOM 711 N N . ALA A 1 93 ? -13.817 6.328 3.751 1.00 88.44 93 ALA A N 1
ATOM 712 C CA . ALA A 1 93 ? -14.246 5.580 2.566 1.00 88.44 93 ALA A CA 1
ATOM 713 C C . ALA A 1 93 ? -14.357 6.458 1.303 1.00 88.44 93 ALA A C 1
ATOM 715 O O . ALA A 1 93 ? -14.120 5.969 0.201 1.00 88.44 93 ALA A O 1
ATOM 716 N N . LYS A 1 94 ? -14.691 7.745 1.459 1.00 89.94 94 LYS A N 1
ATOM 717 C CA . LYS A 1 94 ? -14.824 8.709 0.355 1.00 89.94 94 LYS A CA 1
ATOM 718 C C . LYS A 1 94 ? -13.487 9.323 -0.064 1.00 89.94 94 LYS A C 1
ATOM 720 O O . LYS A 1 94 ? -13.175 9.371 -1.249 1.00 89.94 94 LYS A O 1
ATOM 725 N N . TYR A 1 95 ? -12.705 9.808 0.898 1.00 90.75 95 TYR A N 1
ATOM 726 C CA . TYR A 1 95 ? -11.524 10.627 0.627 1.00 90.75 95 TYR A CA 1
ATOM 727 C C . TYR A 1 95 ? -10.235 9.824 0.498 1.00 90.75 95 TYR A C 1
ATOM 729 O O . TYR A 1 95 ? -9.342 10.258 -0.222 1.00 90.75 95 TYR A O 1
ATOM 737 N N . LEU A 1 96 ? -10.119 8.657 1.143 1.00 89.38 96 LEU A N 1
ATOM 738 C CA . LEU A 1 96 ? -8.896 7.858 1.059 1.00 89.38 96 LEU A CA 1
ATOM 739 C C . LEU A 1 96 ? -8.593 7.400 -0.380 1.00 89.38 96 LEU A C 1
ATOM 741 O O . LEU A 1 96 ? -7.458 7.595 -0.814 1.00 89.38 96 LEU A O 1
ATOM 745 N N . PRO A 1 97 ? -9.563 6.879 -1.165 1.00 87.88 97 PRO A N 1
ATOM 746 C CA . PRO A 1 97 ? -9.306 6.540 -2.564 1.00 87.88 97 PRO A CA 1
ATOM 747 C C . PRO A 1 97 ? -8.895 7.760 -3.396 1.00 87.88 97 PRO A C 1
ATOM 749 O O . PRO A 1 97 ? -7.995 7.660 -4.222 1.00 87.88 97 PRO A O 1
ATOM 752 N N . LEU A 1 98 ? -9.508 8.925 -3.150 1.00 87.06 98 LEU A N 1
ATOM 753 C CA . LEU A 1 98 ? -9.159 10.172 -3.839 1.00 87.06 98 LEU A CA 1
ATOM 754 C C . LEU A 1 98 ? -7.741 10.636 -3.497 1.00 87.06 98 LEU A C 1
ATOM 756 O O . LEU A 1 98 ? -7.023 11.075 -4.390 1.00 87.06 98 LEU A O 1
ATOM 760 N N . ALA A 1 99 ? -7.324 10.515 -2.235 1.00 88.38 99 ALA A N 1
ATOM 761 C CA . ALA A 1 99 ? -5.968 10.839 -1.805 1.00 88.38 99 ALA A CA 1
ATOM 762 C C . ALA A 1 99 ? -4.941 9.918 -2.480 1.00 88.38 99 ALA A C 1
ATOM 764 O O . ALA A 1 99 ? -3.965 10.409 -3.038 1.00 88.38 99 ALA A O 1
ATOM 765 N N . ILE A 1 100 ? -5.201 8.607 -2.506 1.00 86.75 100 ILE A N 1
ATOM 766 C CA . ILE A 1 100 ? -4.340 7.619 -3.174 1.00 86.75 100 ILE A CA 1
ATOM 767 C C . ILE A 1 100 ? -4.226 7.915 -4.676 1.00 86.75 100 ILE A C 1
ATOM 769 O O . ILE A 1 100 ? -3.119 8.040 -5.191 1.00 86.75 100 ILE A O 1
ATOM 773 N N . LEU A 1 101 ? -5.354 8.123 -5.366 1.00 84.12 101 LEU A N 1
ATOM 774 C CA . LEU A 1 101 ? -5.358 8.477 -6.790 1.00 84.12 101 LEU A CA 1
ATOM 775 C C . LEU A 1 101 ? -4.620 9.793 -7.057 1.00 84.12 101 LEU A C 1
ATOM 777 O O . LEU A 1 101 ? -3.903 9.912 -8.047 1.00 84.12 101 LEU A O 1
ATOM 781 N N . SER A 1 102 ? -4.774 10.781 -6.174 1.00 85.12 102 SER A N 1
ATOM 782 C CA . SER A 1 102 ? -4.084 12.067 -6.303 1.00 85.12 102 SER A CA 1
ATOM 783 C C . SER A 1 102 ? -2.572 11.909 -6.161 1.00 85.12 102 SER A C 1
ATOM 785 O O . SER A 1 102 ? -1.835 12.538 -6.916 1.00 85.12 102 SER A O 1
ATOM 787 N N . LEU A 1 103 ? -2.107 11.061 -5.237 1.00 83.62 103 LEU A N 1
ATOM 788 C CA . LEU A 1 103 ? -0.684 10.756 -5.069 1.00 83.62 103 LEU A CA 1
ATOM 789 C C . LEU A 1 103 ? -0.107 10.071 -6.317 1.00 83.62 103 LEU A C 1
ATOM 791 O O . LEU A 1 103 ? 0.957 10.476 -6.788 1.00 83.62 103 LEU A O 1
ATOM 795 N N . ASP A 1 104 ? -0.832 9.116 -6.901 1.00 79.00 104 ASP A N 1
ATOM 796 C CA . ASP A 1 104 ? -0.407 8.414 -8.121 1.00 79.00 104 ASP A CA 1
ATOM 797 C C . ASP A 1 104 ? -0.353 9.347 -9.348 1.00 79.00 104 ASP A C 1
ATOM 799 O O . ASP A 1 104 ? 0.608 9.327 -10.130 1.00 79.00 104 ASP A O 1
ATOM 803 N N . VAL A 1 105 ? -1.362 10.211 -9.515 1.00 80.44 105 VAL A N 1
ATOM 804 C CA . VAL A 1 105 ? -1.416 11.192 -10.614 1.00 80.44 105 VAL A CA 1
ATOM 805 C C . VAL A 1 105 ?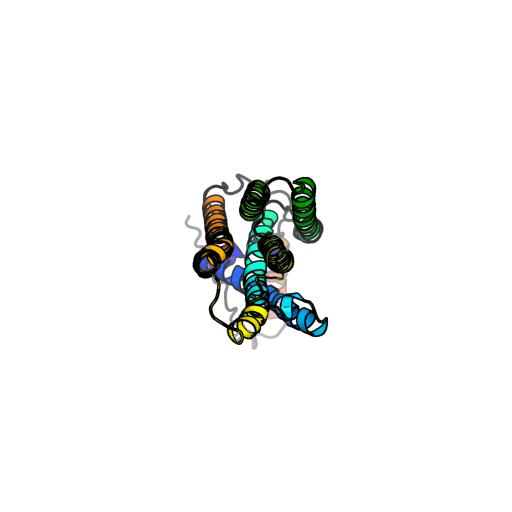 -0.330 12.252 -10.458 1.00 80.44 105 VAL A C 1
ATOM 807 O O . VAL A 1 105 ? 0.360 12.570 -11.429 1.00 80.44 105 VAL A O 1
ATOM 810 N N . LEU A 1 106 ? -0.151 12.789 -9.248 1.00 80.75 106 LEU A N 1
ATOM 811 C CA . LEU A 1 106 ? 0.870 13.797 -8.962 1.00 80.75 106 LEU A CA 1
ATOM 812 C C . LEU A 1 106 ? 2.255 13.276 -9.335 1.00 80.75 106 LEU A C 1
ATOM 814 O O . LEU A 1 106 ? 3.018 13.956 -10.016 1.00 80.75 106 LEU A O 1
ATOM 818 N N . GLN A 1 107 ? 2.554 12.047 -8.935 1.00 79.62 107 GLN A N 1
ATOM 819 C CA . GLN A 1 107 ? 3.836 11.433 -9.211 1.00 79.62 107 GLN A CA 1
ATOM 820 C C . GLN A 1 107 ? 4.069 11.216 -10.713 1.00 79.62 107 GLN A C 1
ATOM 822 O O . GLN A 1 107 ? 5.140 11.542 -11.227 1.00 79.62 107 GLN A O 1
ATOM 827 N N . SER A 1 108 ? 3.059 10.713 -11.426 1.00 72.81 108 SER A N 1
ATOM 828 C CA . SER A 1 108 ? 3.123 10.518 -12.879 1.00 72.81 108 SER A CA 1
ATOM 829 C C . SER A 1 108 ? 3.361 11.842 -13.615 1.00 72.81 108 SER A C 1
ATOM 831 O O . SER A 1 108 ? 4.181 11.914 -14.533 1.00 72.81 108 SER A O 1
ATOM 833 N N . ASN A 1 109 ? 2.706 12.916 -13.167 1.00 77.69 109 ASN A N 1
ATOM 834 C CA . ASN A 1 109 ? 2.894 14.255 -13.718 1.00 77.69 109 ASN A CA 1
ATOM 835 C C . ASN A 1 109 ? 4.298 14.794 -13.440 1.00 77.69 109 ASN A C 1
ATOM 837 O O . ASN A 1 109 ? 4.929 15.310 -14.356 1.00 77.69 109 ASN A O 1
ATOM 841 N N . ILE A 1 110 ? 4.823 14.634 -12.222 1.00 80.56 110 ILE A N 1
ATOM 842 C CA . ILE A 1 110 ? 6.178 15.091 -11.879 1.00 80.56 110 ILE A CA 1
ATOM 843 C C . ILE A 1 110 ? 7.228 14.360 -12.722 1.00 80.56 110 ILE A C 1
ATOM 845 O O . ILE A 1 110 ? 8.123 15.004 -13.266 1.00 80.56 110 ILE A O 1
ATOM 849 N N . LEU A 1 111 ? 7.092 13.041 -12.898 1.00 75.12 111 LEU A N 1
ATOM 850 C CA . LEU A 1 111 ? 7.982 12.263 -13.766 1.00 75.12 111 LEU A CA 1
ATOM 851 C C . LEU A 1 111 ? 7.900 12.700 -15.234 1.00 75.12 111 LEU A C 1
ATOM 853 O O . LEU A 1 111 ? 8.916 12.706 -15.922 1.00 75.12 111 LEU A O 1
ATOM 857 N N . THR A 1 112 ? 6.716 13.097 -15.705 1.00 77.44 112 THR A N 1
ATOM 858 C CA . THR A 1 112 ? 6.524 13.598 -17.075 1.00 77.44 112 THR A CA 1
ATOM 859 C C . THR A 1 112 ? 7.109 15.003 -17.251 1.00 77.44 112 THR A C 1
ATOM 861 O O . THR A 1 112 ? 7.738 15.293 -18.266 1.00 77.44 112 THR A O 1
ATOM 864 N N . MET A 1 113 ? 6.939 15.879 -16.255 1.00 77.81 113 MET A N 1
ATOM 865 C CA . MET A 1 113 ? 7.463 17.250 -16.267 1.00 77.81 113 MET A CA 1
ATOM 866 C C . MET A 1 113 ? 8.983 17.310 -16.107 1.00 77.81 113 MET A C 1
ATOM 868 O O . MET A 1 113 ? 9.595 18.264 -16.578 1.00 77.81 113 MET A O 1
ATOM 872 N N . ALA A 1 114 ? 9.591 16.294 -15.489 1.00 74.06 114 ALA A N 1
ATOM 873 C CA . ALA A 1 114 ? 11.040 16.164 -15.362 1.00 74.06 114 ALA A CA 1
ATOM 874 C C . ALA A 1 114 ? 11.783 16.100 -16.718 1.00 74.06 114 ALA A C 1
ATOM 876 O O . ALA A 1 114 ? 12.999 16.266 -16.750 1.00 74.06 114 ALA A O 1
ATOM 877 N N . GLY A 1 115 ? 11.070 15.939 -17.842 1.00 66.31 115 GLY A N 1
ATOM 878 C CA . GLY A 1 115 ? 11.653 15.982 -19.185 1.00 66.31 115 GLY A CA 1
ATOM 879 C C . GLY A 1 115 ? 12.468 14.730 -19.515 1.00 66.31 115 GLY A C 1
ATOM 880 O O . GLY A 1 115 ? 12.268 13.697 -18.901 1.00 66.31 115 GLY A O 1
ATOM 881 N N . GLN A 1 116 ? 13.346 14.795 -20.520 1.00 62.72 116 GLN A N 1
ATOM 882 C CA . GLN A 1 116 ? 14.384 13.776 -20.786 1.00 62.72 116 GLN A CA 1
ATOM 883 C C . GLN A 1 116 ? 15.754 14.185 -20.213 1.00 62.72 116 GLN A C 1
ATOM 885 O O . GLN A 1 116 ? 16.776 13.565 -20.510 1.00 62.72 116 GLN A O 1
ATO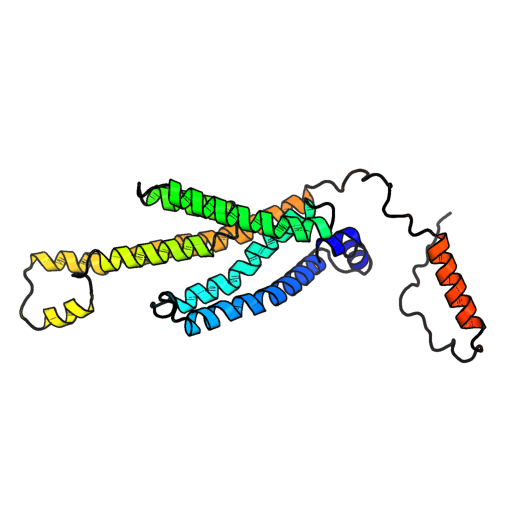M 890 N N . GLU A 1 117 ? 15.802 15.274 -19.452 1.00 63.34 117 GLU A N 1
ATOM 891 C CA . GLU A 1 117 ? 17.048 15.883 -19.003 1.00 63.34 117 GLU A CA 1
ATOM 892 C C . GLU A 1 117 ? 17.639 15.070 -17.840 1.00 63.34 117 GLU A C 1
ATOM 894 O O . GLU A 1 117 ? 17.016 14.907 -16.795 1.00 63.34 117 GLU A O 1
ATOM 899 N N . ALA A 1 118 ? 18.858 14.563 -18.062 1.00 67.00 118 ALA A N 1
ATOM 900 C CA . ALA A 1 118 ? 19.733 13.828 -17.145 1.00 67.00 118 ALA A CA 1
ATOM 901 C C . ALA A 1 118 ? 19.086 12.673 -16.341 1.00 67.00 118 ALA A C 1
ATOM 903 O O . ALA A 1 118 ? 18.353 12.872 -15.376 1.00 67.00 118 ALA A O 1
ATOM 904 N N . GLU A 1 119 ? 19.499 11.434 -16.630 1.00 72.12 119 GLU A N 1
ATOM 905 C CA . GLU A 1 119 ? 19.126 10.212 -15.884 1.00 72.12 119 GLU A CA 1
ATOM 906 C C . GLU A 1 119 ? 19.237 10.355 -14.353 1.00 72.12 119 GLU A C 1
ATOM 908 O O . GLU A 1 119 ? 18.412 9.825 -13.605 1.00 72.12 119 GLU A O 1
ATOM 913 N N . ALA A 1 120 ? 20.223 11.126 -13.880 1.00 75.62 120 ALA A N 1
ATOM 914 C CA . ALA A 1 120 ? 20.425 11.413 -12.464 1.00 75.62 120 ALA A CA 1
ATOM 915 C C . ALA A 1 120 ? 19.242 12.163 -11.822 1.00 75.62 120 ALA A C 1
ATOM 917 O O . ALA A 1 120 ? 18.908 11.899 -10.667 1.00 75.62 120 ALA A O 1
ATOM 918 N N . TYR A 1 121 ? 18.586 13.067 -12.556 1.00 78.44 121 TYR A N 1
ATOM 919 C CA . TYR A 1 121 ? 17.436 13.819 -12.059 1.00 78.44 121 TYR A CA 1
ATOM 920 C C . TYR A 1 121 ? 16.207 12.917 -11.912 1.00 78.44 121 TYR A C 1
ATOM 922 O O . TYR A 1 121 ? 15.578 12.909 -10.855 1.00 78.44 121 TYR A O 1
ATOM 930 N N . HIS A 1 122 ? 15.923 12.073 -12.908 1.00 74.00 122 HIS A N 1
ATOM 931 C CA . HIS A 1 122 ? 14.849 11.078 -12.817 1.00 74.00 122 HIS A CA 1
ATOM 932 C C . HIS A 1 122 ? 15.046 10.105 -11.662 1.00 74.00 122 HIS A C 1
ATOM 934 O O . HIS A 1 122 ? 14.084 9.778 -10.963 1.00 74.00 122 HIS A O 1
ATOM 940 N N . PHE A 1 123 ? 16.284 9.655 -11.448 1.00 75.00 123 PHE A N 1
ATOM 941 C CA . PHE A 1 123 ? 16.616 8.803 -10.315 1.00 75.00 123 PHE A CA 1
ATOM 942 C C . PHE A 1 123 ? 16.330 9.511 -8.991 1.00 75.00 123 PHE A C 1
ATOM 944 O O . PHE A 1 123 ? 15.661 8.946 -8.128 1.00 75.00 123 PHE A O 1
ATOM 951 N N . LEU A 1 124 ? 16.786 10.758 -8.844 1.00 80.00 124 LEU A N 1
ATOM 952 C CA . LEU A 1 124 ? 16.606 11.524 -7.616 1.00 80.00 124 LEU A CA 1
ATOM 953 C C . LEU A 1 124 ? 15.124 11.799 -7.337 1.00 80.00 124 LEU A C 1
ATOM 955 O O . LEU A 1 124 ? 14.666 11.560 -6.226 1.00 80.00 124 LEU A O 1
ATOM 959 N N . VAL A 1 125 ? 14.357 12.201 -8.354 1.00 79.69 125 VAL A N 1
ATOM 960 C CA . VAL A 1 125 ? 12.903 12.404 -8.257 1.00 79.69 125 VAL A CA 1
ATOM 961 C C . VAL A 1 125 ? 12.191 11.105 -7.894 1.00 79.69 125 VAL A C 1
ATOM 963 O O . VAL A 1 125 ? 11.353 11.105 -6.994 1.00 79.69 125 VAL A O 1
ATOM 966 N N . SER A 1 126 ? 12.539 9.991 -8.541 1.00 74.12 126 SER A N 1
ATOM 967 C CA . SER A 1 126 ? 11.945 8.684 -8.239 1.00 74.12 126 SER A CA 1
ATOM 968 C C . SER A 1 126 ? 12.256 8.261 -6.808 1.00 74.12 126 SER A C 1
ATOM 970 O O . SER A 1 126 ? 11.349 7.862 -6.089 1.00 74.12 126 SER A O 1
ATOM 972 N N . LEU A 1 127 ? 13.504 8.429 -6.362 1.00 75.75 127 LEU A N 1
ATOM 973 C CA . LEU A 1 127 ? 13.932 8.129 -4.999 1.00 75.75 127 LEU A CA 1
ATOM 974 C C . LEU A 1 127 ? 13.190 8.995 -3.976 1.00 75.75 127 LEU A C 1
ATOM 976 O O . LEU A 1 127 ? 12.646 8.470 -3.007 1.00 75.75 127 LEU A O 1
ATOM 980 N N . THR A 1 128 ? 13.123 10.311 -4.198 1.00 79.94 128 THR A N 1
ATOM 981 C CA . THR A 1 128 ? 12.379 11.231 -3.330 1.00 79.94 128 THR A CA 1
ATOM 982 C C . THR A 1 128 ? 10.906 10.845 -3.270 1.00 79.94 128 THR A C 1
ATOM 984 O O . THR A 1 128 ? 10.338 10.774 -2.183 1.00 79.94 128 THR A O 1
ATOM 987 N N . MET A 1 129 ? 10.296 10.524 -4.410 1.00 75.88 129 MET A N 1
ATOM 988 C CA . MET A 1 129 ? 8.900 10.102 -4.460 1.00 75.88 129 MET A CA 1
ATOM 989 C C . MET A 1 129 ? 8.676 8.737 -3.815 1.00 75.88 129 MET A C 1
ATOM 991 O O . MET A 1 129 ? 7.642 8.555 -3.195 1.00 75.88 129 MET A O 1
ATOM 995 N N . SER A 1 130 ? 9.624 7.800 -3.879 1.00 72.81 130 SER A N 1
ATOM 996 C CA . SER A 1 130 ? 9.547 6.529 -3.140 1.00 72.81 130 SER A CA 1
ATOM 997 C C . SER A 1 130 ? 9.683 6.716 -1.629 1.00 72.81 130 SER A C 1
ATOM 999 O O . SER A 1 130 ? 9.076 5.967 -0.868 1.00 72.81 130 SER A O 1
ATOM 1001 N N . CYS A 1 131 ? 10.421 7.733 -1.178 1.00 71.56 131 CYS A N 1
ATOM 1002 C CA . CYS A 1 131 ? 10.484 8.097 0.238 1.00 71.56 131 CYS A CA 1
ATOM 1003 C C . CYS A 1 131 ? 9.199 8.774 0.735 1.00 71.56 131 CYS A C 1
ATOM 1005 O O . CYS A 1 131 ? 8.780 8.531 1.863 1.00 71.56 131 CYS A O 1
ATOM 1007 N N . VAL A 1 132 ? 8.590 9.635 -0.086 1.00 75.94 132 VAL A N 1
ATOM 1008 C CA . VAL A 1 132 ? 7.387 10.402 0.283 1.00 75.94 132 VAL A CA 1
ATOM 1009 C C . VAL A 1 132 ? 6.113 9.579 0.098 1.00 75.94 132 VAL A C 1
ATOM 1011 O O . VAL A 1 132 ? 5.201 9.649 0.919 1.00 75.94 132 VAL A O 1
ATOM 1014 N N . ASN A 1 133 ? 6.050 8.794 -0.974 1.00 79.06 133 ASN A N 1
ATOM 1015 C CA . ASN A 1 133 ? 4.917 7.967 -1.342 1.00 79.06 133 ASN A CA 1
ATOM 1016 C C . ASN A 1 133 ? 5.347 6.489 -1.375 1.00 79.06 133 ASN A C 1
ATOM 1018 O O . ASN A 1 133 ? 5.901 6.031 -2.377 1.00 79.06 133 ASN A O 1
ATOM 1022 N N . PRO A 1 134 ? 5.054 5.699 -0.328 1.00 73.75 134 PRO A N 1
ATOM 1023 C CA . PRO A 1 134 ? 5.391 4.273 -0.295 1.00 73.75 134 PRO A CA 1
ATOM 1024 C C . PRO A 1 134 ? 4.618 3.443 -1.340 1.00 73.75 134 PRO A C 1
ATOM 1026 O O . PRO A 1 134 ? 4.894 2.253 -1.493 1.00 73.75 134 PRO A O 1
ATOM 1029 N N . LEU A 1 135 ? 3.653 4.049 -2.050 1.00 78.12 135 LEU A N 1
ATOM 1030 C CA . LEU A 1 135 ? 2.980 3.460 -3.213 1.00 78.12 135 LEU A CA 1
ATOM 1031 C C . LEU A 1 135 ? 3.824 3.538 -4.494 1.00 78.12 135 LEU A C 1
ATOM 1033 O O . LEU A 1 135 ? 3.525 2.849 -5.467 1.00 78.12 135 LEU A O 1
ATOM 1037 N N . ASN A 1 136 ? 4.909 4.317 -4.494 1.00 74.81 136 ASN A N 1
ATOM 1038 C CA . ASN A 1 136 ? 5.803 4.474 -5.637 1.00 74.81 136 ASN A CA 1
ATOM 1039 C C . ASN A 1 136 ? 6.811 3.312 -5.805 1.00 74.81 136 ASN A C 1
ATOM 1041 O O . ASN A 1 136 ? 7.927 3.509 -6.287 1.00 74.81 136 ASN A O 1
ATOM 1045 N N . SER A 1 137 ? 6.491 2.092 -5.377 1.00 68.81 137 SER A N 1
ATOM 1046 C CA . SER A 1 137 ? 7.339 0.947 -5.730 1.00 68.81 137 SER A CA 1
ATOM 1047 C C . SER A 1 137 ? 7.120 0.591 -7.205 1.00 68.81 137 SER A C 1
ATOM 1049 O O . SER A 1 137 ? 8.044 0.648 -8.012 1.00 68.81 137 SER A O 1
ATOM 1051 N N . LEU A 1 138 ? 5.861 0.384 -7.601 1.00 65.06 138 LEU A N 1
ATOM 1052 C CA . LEU A 1 138 ? 5.493 -0.106 -8.927 1.00 65.06 138 LEU A CA 1
ATOM 1053 C C . LEU A 1 138 ? 5.872 0.845 -10.084 1.00 65.06 138 LEU A C 1
ATOM 1055 O O . LEU A 1 138 ? 6.486 0.372 -11.044 1.00 65.06 138 LEU A O 1
ATOM 1059 N N . PRO A 1 139 ? 5.569 2.161 -10.050 1.00 64.62 139 PRO A N 1
ATOM 1060 C CA . PRO A 1 139 ? 5.892 3.047 -11.170 1.00 64.62 139 PRO A CA 1
ATOM 1061 C C . PRO A 1 139 ? 7.405 3.219 -11.357 1.00 64.62 139 PRO A C 1
ATOM 1063 O O . PRO A 1 139 ? 7.881 3.221 -12.492 1.00 64.62 139 PRO A O 1
ATOM 1066 N N . GLY A 1 140 ? 8.167 3.294 -10.259 1.00 65.44 140 GLY A N 1
ATOM 1067 C CA . GLY A 1 140 ? 9.630 3.327 -10.299 1.00 65.44 140 GLY A CA 1
ATOM 1068 C C . GLY A 1 140 ? 10.215 2.063 -10.930 1.00 65.44 140 GLY A C 1
ATOM 1069 O O . GLY A 1 140 ? 11.103 2.138 -11.783 1.00 65.44 140 GLY A O 1
ATOM 1070 N N . THR A 1 141 ? 9.661 0.900 -10.587 1.00 67.19 141 THR A N 1
ATOM 1071 C CA . THR A 1 141 ? 10.090 -0.383 -11.146 1.00 67.19 141 THR A CA 1
ATOM 1072 C C . THR A 1 141 ? 9.760 -0.509 -12.638 1.00 67.19 141 THR A C 1
ATOM 1074 O O . THR A 1 141 ? 10.589 -0.975 -13.425 1.00 67.19 141 THR A O 1
ATOM 1077 N N . LEU A 1 142 ? 8.579 -0.047 -13.058 1.00 64.75 142 LEU A N 1
ATOM 1078 C CA . LEU A 1 142 ? 8.172 -0.033 -14.466 1.00 64.75 142 LEU A CA 1
ATOM 1079 C C . LEU A 1 142 ? 9.021 0.926 -15.309 1.00 64.75 142 LEU A C 1
ATOM 1081 O O . LEU A 1 142 ? 9.420 0.568 -16.416 1.00 64.75 142 LEU A O 1
ATOM 1085 N N . PHE A 1 143 ? 9.342 2.108 -14.780 1.00 67.81 143 PHE A N 1
ATOM 1086 C CA . PHE A 1 143 ? 10.218 3.068 -15.452 1.00 67.81 143 PHE A CA 1
ATOM 1087 C C . PHE A 1 143 ? 11.625 2.497 -15.665 1.00 67.81 143 PHE A C 1
ATOM 1089 O O . PHE A 1 143 ? 12.178 2.591 -16.762 1.00 67.81 143 PHE A O 1
ATOM 1096 N N . LEU A 1 144 ? 12.188 1.836 -14.648 1.00 65.75 144 LEU A N 1
ATOM 1097 C CA . LEU A 1 144 ? 13.499 1.194 -14.750 1.00 65.75 144 LEU A CA 1
ATOM 1098 C C . LEU A 1 144 ? 13.505 0.088 -15.818 1.00 65.75 144 LEU A C 1
ATOM 1100 O O . LEU A 1 144 ? 14.451 -0.017 -16.598 1.00 65.75 144 LEU A O 1
ATOM 1104 N N . LEU A 1 145 ? 12.445 -0.724 -15.878 1.00 66.38 145 LEU A N 1
ATOM 1105 C CA . LEU A 1 145 ? 12.306 -1.767 -16.893 1.00 66.38 145 LEU A CA 1
ATOM 1106 C C . LEU A 1 145 ? 12.214 -1.194 -18.310 1.00 66.38 145 LEU A C 1
ATOM 1108 O O . LEU A 1 145 ? 12.881 -1.711 -19.207 1.00 66.38 145 LEU A O 1
ATOM 1112 N N . ASP A 1 146 ? 11.430 -0.134 -18.515 1.00 67.12 146 ASP A N 1
ATOM 1113 C CA . ASP A 1 146 ? 11.333 0.550 -19.810 1.00 67.12 146 ASP A CA 1
ATOM 1114 C C . ASP A 1 146 ? 12.684 1.145 -20.229 1.00 67.12 146 ASP A C 1
ATOM 1116 O O . ASP A 1 146 ? 13.131 0.960 -21.363 1.00 67.12 146 ASP A O 1
ATOM 1120 N N . HIS A 1 147 ? 13.397 1.774 -19.293 1.00 68.31 147 HIS A N 1
ATOM 1121 C CA . HIS A 1 147 ? 14.727 2.316 -19.548 1.00 68.31 147 HIS A CA 1
ATOM 1122 C C . HIS A 1 147 ? 15.744 1.215 -19.909 1.00 68.31 147 HIS A C 1
ATOM 1124 O O . HIS A 1 147 ? 16.473 1.341 -20.895 1.00 68.31 147 HIS A O 1
ATOM 1130 N N . MET A 1 148 ? 15.750 0.087 -19.185 1.00 64.75 148 MET A N 1
ATOM 1131 C CA . MET A 1 148 ? 16.590 -1.075 -19.513 1.00 64.75 148 MET A CA 1
ATOM 1132 C C . MET A 1 148 ? 16.230 -1.713 -20.863 1.00 64.75 148 MET A C 1
ATOM 1134 O O . MET A 1 148 ? 17.103 -2.241 -21.554 1.00 64.75 148 MET A O 1
ATOM 1138 N N . GLN A 1 149 ? 14.958 -1.678 -21.268 1.00 69.12 149 GLN A N 1
ATOM 1139 C CA . GLN A 1 149 ? 14.567 -2.122 -22.604 1.00 69.12 149 GLN A CA 1
ATOM 1140 C C . GLN A 1 149 ? 15.098 -1.173 -23.673 1.00 69.12 149 GLN A C 1
ATOM 1142 O O . GLN A 1 149 ? 15.734 -1.626 -24.625 1.00 69.12 149 GLN A O 1
ATOM 1147 N N . LYS A 1 150 ? 14.864 0.133 -23.524 1.00 69.94 150 LYS A N 1
ATOM 1148 C CA . LYS A 1 150 ? 15.310 1.144 -24.490 1.00 69.94 150 LYS A CA 1
ATOM 1149 C C . LYS A 1 150 ? 16.823 1.104 -24.691 1.00 69.94 150 LYS A C 1
ATOM 1151 O O . LYS A 1 150 ? 17.264 1.132 -25.837 1.00 69.94 150 LYS A O 1
ATOM 1156 N N . SER A 1 151 ? 17.608 0.932 -23.627 1.00 67.44 151 SER A N 1
ATOM 1157 C CA . SER A 1 151 ? 19.068 0.803 -23.734 1.00 67.44 151 SER A CA 1
ATOM 1158 C C . SER A 1 151 ? 19.520 -0.487 -24.434 1.00 67.44 151 SER A C 1
ATOM 1160 O O . SER A 1 151 ? 20.487 -0.450 -25.195 1.00 67.44 151 SER A O 1
ATOM 1162 N N . ARG A 1 152 ? 18.798 -1.610 -24.277 1.00 63.19 152 ARG A N 1
ATOM 1163 C CA . ARG A 1 152 ? 19.046 -2.836 -25.065 1.00 63.19 152 ARG A CA 1
ATOM 1164 C C . ARG A 1 152 ? 18.713 -2.663 -26.551 1.00 63.19 152 ARG A C 1
ATOM 1166 O O . ARG A 1 152 ? 19.446 -3.177 -27.389 1.00 63.19 152 ARG A O 1
ATOM 1173 N N . PHE A 1 153 ? 17.629 -1.961 -26.892 1.00 59.44 153 PHE A N 1
ATOM 1174 C CA . PHE A 1 153 ? 17.205 -1.778 -28.289 1.00 59.44 153 PHE A CA 1
ATOM 1175 C C . PHE A 1 153 ? 17.962 -0.671 -29.032 1.00 59.44 153 PHE A C 1
ATOM 1177 O O . PHE A 1 153 ? 18.082 -0.754 -30.250 1.00 59.44 153 PHE A O 1
ATOM 1184 N N . ALA A 1 154 ? 18.494 0.335 -28.332 1.00 63.97 154 ALA A N 1
ATOM 1185 C CA . ALA A 1 154 ? 19.288 1.408 -28.938 1.00 63.97 154 ALA A CA 1
ATOM 1186 C C . ALA A 1 154 ? 20.628 0.917 -29.522 1.00 63.97 154 ALA A C 1
ATOM 1188 O O . ALA A 1 154 ? 21.197 1.569 -30.394 1.00 63.97 154 ALA A O 1
ATOM 1189 N N . HIS A 1 155 ? 21.112 -0.249 -29.087 1.00 58.00 155 HIS A N 1
ATOM 1190 C CA . HIS A 1 155 ? 22.338 -0.864 -29.591 1.00 58.00 155 HIS A CA 1
ATOM 1191 C C . HIS A 1 155 ? 22.087 -2.316 -30.033 1.00 58.00 155 HIS A C 1
ATOM 1193 O O . HIS A 1 155 ? 22.510 -3.250 -29.351 1.00 58.00 155 HIS A O 1
ATOM 1199 N N . PRO A 1 156 ? 21.413 -2.541 -31.178 1.00 53.19 156 PRO A N 1
ATOM 1200 C CA . PRO A 1 156 ? 21.075 -3.884 -31.662 1.00 53.19 156 PRO A CA 1
ATOM 1201 C C . PRO A 1 156 ? 22.310 -4.741 -31.996 1.00 53.19 156 PRO A C 1
ATOM 1203 O O . PRO A 1 156 ? 22.239 -5.969 -31.940 1.00 53.19 156 PRO A O 1
ATOM 1206 N N . GLU A 1 157 ? 23.461 -4.113 -32.261 1.00 56.50 157 GLU A N 1
ATOM 1207 C CA . GLU A 1 157 ? 24.759 -4.789 -32.427 1.00 56.50 157 GLU A CA 1
ATOM 1208 C C . GLU A 1 157 ? 25.272 -5.442 -31.130 1.00 56.50 157 GLU A C 1
ATOM 1210 O O . GLU A 1 157 ? 26.144 -6.304 -31.175 1.00 56.50 157 GLU A O 1
ATOM 1215 N N . ARG A 1 158 ? 24.693 -5.099 -29.967 1.00 52.22 158 ARG A N 1
ATOM 1216 C CA . ARG A 1 158 ? 25.066 -5.654 -28.655 1.00 52.22 158 ARG A CA 1
ATOM 1217 C C . ARG A 1 158 ? 24.299 -6.913 -28.249 1.00 52.22 158 ARG A C 1
ATOM 1219 O O . ARG A 1 158 ? 24.416 -7.369 -27.112 1.00 52.22 158 ARG A O 1
ATOM 1226 N N . ASN A 1 159 ? 23.498 -7.486 -29.147 1.00 51.94 159 ASN A N 1
ATOM 1227 C CA . ASN A 1 159 ? 22.724 -8.687 -28.851 1.00 51.94 159 ASN A CA 1
ATOM 1228 C C . ASN A 1 159 ? 23.636 -9.939 -28.886 1.00 51.94 159 ASN A C 1
ATOM 1230 O O . ASN A 1 159 ? 24.165 -10.262 -29.952 1.00 51.94 159 ASN A O 1
ATOM 1234 N N . PRO A 1 160 ? 23.818 -10.689 -27.779 1.00 53.22 160 PRO A N 1
ATOM 1235 C CA . PRO A 1 160 ? 24.727 -11.847 -27.725 1.00 53.22 160 PRO A CA 1
ATOM 1236 C C . PRO A 1 160 ? 24.361 -12.971 -28.712 1.00 53.22 160 PRO A C 1
ATOM 1238 O O . PRO A 1 160 ? 25.221 -13.761 -29.110 1.00 53.22 160 PRO A O 1
ATOM 1241 N N . ALA A 1 161 ? 23.107 -13.009 -29.172 1.00 56.38 161 ALA A N 1
ATOM 1242 C CA . ALA A 1 161 ? 22.661 -13.900 -30.241 1.00 56.38 161 ALA A CA 1
ATOM 1243 C C . ALA A 1 161 ? 23.319 -13.594 -31.605 1.00 56.38 161 ALA A C 1
ATOM 1245 O O . ALA A 1 161 ? 23.529 -14.507 -32.396 1.00 56.38 161 ALA A O 1
ATOM 1246 N N . ASN A 1 162 ? 23.710 -12.341 -31.869 1.00 51.78 162 ASN A N 1
ATOM 1247 C CA . ASN A 1 162 ? 24.468 -11.979 -33.072 1.00 51.78 162 ASN A CA 1
ATOM 1248 C C . ASN A 1 162 ? 25.974 -12.252 -32.914 1.00 51.78 162 ASN A C 1
ATOM 1250 O O . ASN A 1 162 ? 26.642 -12.571 -33.894 1.00 51.78 162 ASN A O 1
ATOM 1254 N N . ILE A 1 163 ? 26.509 -12.211 -31.687 1.00 52.09 163 ILE A N 1
ATOM 1255 C CA . ILE A 1 163 ? 27.933 -12.484 -31.407 1.00 52.09 163 ILE A CA 1
ATOM 1256 C C . ILE A 1 163 ? 28.275 -13.964 -31.617 1.00 52.09 163 ILE A C 1
ATOM 1258 O O . ILE A 1 163 ? 29.348 -14.301 -32.114 1.00 52.09 163 ILE A O 1
ATOM 1262 N N . THR A 1 164 ? 27.349 -14.868 -31.296 1.00 52.84 164 THR A N 1
ATOM 1263 C CA . THR A 1 164 ? 27.544 -16.309 -31.532 1.00 52.84 164 THR A CA 1
ATOM 1264 C C . THR A 1 164 ? 27.540 -16.676 -33.018 1.00 52.84 164 THR A C 1
ATOM 1266 O O . THR A 1 164 ? 28.250 -17.603 -33.400 1.00 52.84 164 THR A O 1
ATOM 1269 N N . ALA A 1 165 ? 26.841 -15.918 -33.870 1.00 51.94 165 ALA A N 1
ATOM 1270 C CA . ALA A 1 165 ? 26.956 -16.052 -35.323 1.00 51.94 165 ALA A CA 1
ATOM 1271 C C . ALA A 1 165 ? 28.295 -15.495 -35.853 1.00 51.94 165 ALA A C 1
ATOM 1273 O O . ALA A 1 165 ? 28.908 -16.096 -36.737 1.00 51.94 165 ALA A O 1
ATOM 1274 N N . PHE A 1 166 ? 28.786 -14.398 -35.266 1.00 47.28 166 PHE A N 1
ATOM 1275 C CA . PHE A 1 166 ? 30.013 -13.713 -35.692 1.00 47.28 166 PHE A CA 1
ATOM 1276 C C . PHE A 1 166 ? 31.308 -14.473 -35.342 1.00 47.28 166 PHE A C 1
ATOM 1278 O O . PHE A 1 166 ? 32.287 -14.408 -36.079 1.00 47.28 166 PHE A O 1
ATOM 1285 N N . ASN A 1 167 ? 31.304 -15.281 -34.277 1.00 51.69 167 ASN A N 1
ATOM 1286 C CA . ASN A 1 167 ? 32.463 -16.089 -33.864 1.00 51.69 167 ASN A CA 1
ATOM 1287 C C . ASN A 1 167 ? 32.771 -17.294 -34.778 1.00 51.69 167 ASN A C 1
ATOM 1289 O O . ASN A 1 167 ? 33.747 -18.006 -34.540 1.00 51.69 167 ASN A O 1
ATOM 1293 N N . SER A 1 168 ? 31.964 -17.548 -35.813 1.00 52.28 168 SER A N 1
ATOM 1294 C CA . SER A 1 168 ? 32.195 -18.654 -36.755 1.00 52.28 168 SER A CA 1
ATOM 1295 C C . SER A 1 168 ? 33.066 -18.278 -37.964 1.00 52.28 168 SER A C 1
ATOM 1297 O O . SER A 1 168 ? 33.482 -19.163 -38.711 1.00 52.28 168 SER A O 1
ATOM 1299 N N . THR A 1 169 ? 33.406 -16.997 -38.144 1.00 49.91 169 THR A N 1
ATOM 1300 C CA . THR A 1 169 ? 34.156 -16.512 -39.313 1.00 49.91 169 THR A CA 1
ATOM 1301 C C . THR A 1 169 ? 35.385 -15.687 -38.917 1.00 49.91 169 THR A C 1
ATOM 1303 O O . THR A 1 169 ? 35.389 -14.468 -39.025 1.00 49.91 169 THR A O 1
ATOM 1306 N N . GLY A 1 170 ? 36.460 -16.372 -38.519 1.00 61.25 170 GLY A N 1
ATOM 1307 C CA . GLY A 1 170 ? 37.824 -15.822 -38.509 1.00 61.25 170 GLY A CA 1
ATOM 1308 C C . GLY A 1 170 ? 38.258 -15.040 -37.254 1.00 61.25 170 GLY A C 1
ATOM 1309 O O . GLY A 1 170 ? 37.434 -14.679 -36.416 1.00 61.25 170 GLY A O 1
ATOM 1310 N N . PRO A 1 171 ? 39.579 -14.821 -37.085 1.00 60.44 171 PRO A N 1
ATOM 1311 C CA . PRO A 1 171 ? 40.133 -14.091 -35.948 1.00 60.44 171 PRO A CA 1
ATOM 1312 C C . PRO A 1 171 ? 39.696 -12.620 -35.979 1.00 60.44 171 PRO A C 1
ATOM 1314 O O . PRO A 1 171 ? 39.935 -11.918 -36.961 1.00 60.44 171 PRO A O 1
ATOM 1317 N N . LEU A 1 172 ? 39.062 -12.170 -34.891 1.00 55.91 172 LEU A N 1
ATOM 1318 C CA . LEU A 1 172 ? 38.660 -10.778 -34.683 1.00 55.91 172 LEU A CA 1
ATOM 1319 C C . LEU A 1 172 ? 39.882 -9.839 -34.745 1.00 55.91 172 LEU A C 1
ATOM 1321 O O . LEU A 1 172 ? 40.937 -10.183 -34.196 1.00 55.91 172 LEU A O 1
ATOM 1325 N N . PRO A 1 173 ? 39.758 -8.653 -35.370 1.00 57.22 173 PRO A N 1
ATOM 1326 C CA . PRO A 1 173 ? 40.769 -7.605 -35.293 1.00 57.22 173 PRO A CA 1
ATOM 1327 C C . PRO A 1 173 ? 41.082 -7.275 -33.827 1.00 57.22 173 PRO A C 1
ATOM 1329 O O . PRO A 1 173 ? 40.183 -7.208 -32.989 1.00 57.22 173 PRO A O 1
ATOM 1332 N N . SER A 1 174 ? 42.359 -7.057 -33.503 1.00 59.22 174 SER A N 1
ATOM 1333 C CA . SER A 1 174 ? 42.842 -6.850 -32.127 1.00 59.22 174 SER A CA 1
ATOM 1334 C C . SER A 1 174 ? 42.213 -5.659 -31.393 1.00 59.22 174 SER A C 1
ATOM 1336 O O . SER A 1 174 ? 42.296 -5.599 -30.167 1.00 59.22 174 SER A O 1
ATOM 1338 N N . ASP A 1 175 ? 41.566 -4.744 -32.114 1.00 57.75 175 ASP A N 1
ATOM 1339 C CA . ASP A 1 175 ? 40.940 -3.548 -31.546 1.00 57.75 175 ASP A CA 1
ATOM 1340 C C . ASP A 1 175 ? 39.556 -3.829 -30.924 1.00 57.75 175 ASP A C 1
ATOM 1342 O O . ASP A 1 175 ? 39.168 -3.160 -29.965 1.00 57.75 175 ASP A O 1
ATOM 1346 N N . ASP A 1 176 ? 38.861 -4.894 -31.345 1.00 52.31 176 ASP A N 1
ATOM 1347 C CA . ASP A 1 176 ? 37.528 -5.252 -30.828 1.00 52.31 176 ASP A CA 1
ATOM 1348 C C . ASP A 1 176 ? 37.578 -6.066 -29.520 1.00 52.31 176 ASP A C 1
ATOM 1350 O O . ASP A 1 176 ? 36.590 -6.168 -28.785 1.00 52.31 176 ASP A O 1
ATOM 1354 N N . ALA A 1 177 ? 38.746 -6.609 -29.160 1.00 54.44 177 ALA A N 1
ATOM 1355 C CA . ALA A 1 177 ? 38.928 -7.395 -27.937 1.00 54.44 177 ALA A CA 1
ATOM 1356 C C . ALA A 1 177 ? 38.773 -6.561 -26.648 1.00 54.44 177 ALA A C 1
ATOM 1358 O O . ALA A 1 177 ? 38.412 -7.096 -25.596 1.00 54.44 177 ALA A O 1
ATOM 1359 N N . ASN A 1 178 ? 39.010 -5.247 -26.722 1.00 54.41 178 ASN A N 1
ATOM 1360 C CA . ASN A 1 178 ? 38.807 -4.336 -25.593 1.00 54.41 178 ASN A CA 1
ATOM 1361 C C . ASN A 1 178 ? 37.327 -3.995 -25.383 1.00 54.41 178 ASN A C 1
ATOM 1363 O O . ASN A 1 178 ? 36.904 -3.833 -24.239 1.00 54.41 178 ASN A O 1
ATOM 1367 N N . ILE A 1 179 ? 36.532 -3.980 -26.456 1.00 52.81 179 ILE A N 1
ATOM 1368 C CA . ILE A 1 179 ? 35.094 -3.709 -26.400 1.00 52.81 179 ILE A CA 1
ATOM 1369 C C . ILE A 1 179 ? 34.391 -4.859 -25.672 1.00 52.81 179 ILE A C 1
ATOM 1371 O O . ILE A 1 179 ? 33.661 -4.617 -24.722 1.00 52.81 179 ILE A O 1
ATOM 1375 N N . VAL A 1 180 ? 34.700 -6.120 -25.990 1.00 50.41 180 VAL A N 1
ATOM 1376 C CA . VAL A 1 180 ? 34.069 -7.290 -25.340 1.00 50.41 180 VAL A CA 1
ATOM 1377 C C . VAL A 1 180 ? 34.374 -7.380 -23.831 1.00 50.41 180 VAL A C 1
ATOM 1379 O O . VAL A 1 180 ? 33.554 -7.880 -23.060 1.00 50.41 180 VAL A O 1
ATOM 1382 N N . LYS A 1 181 ? 35.514 -6.849 -23.366 1.00 49.94 181 LYS A N 1
ATOM 1383 C CA . LYS A 1 181 ? 35.870 -6.823 -21.933 1.00 49.94 181 LYS A CA 1
ATOM 1384 C C . LYS A 1 181 ? 35.028 -5.836 -21.118 1.00 49.94 181 LYS A C 1
ATOM 1386 O O . LYS A 1 181 ? 34.811 -6.068 -19.932 1.00 49.94 181 LYS A O 1
ATOM 1391 N N . GLU A 1 182 ? 34.514 -4.787 -21.753 1.00 46.66 182 GLU A N 1
ATOM 1392 C CA . GLU A 1 182 ? 33.599 -3.817 -21.140 1.00 46.66 182 GLU A CA 1
ATOM 1393 C C . GLU A 1 182 ? 32.173 -4.392 -20.982 1.00 46.66 182 GLU A C 1
ATOM 1395 O O . GLU A 1 182 ? 31.386 -3.925 -20.164 1.00 46.66 182 GLU A O 1
ATOM 1400 N N . TRP A 1 183 ? 31.844 -5.467 -21.712 1.00 43.91 183 TRP A N 1
ATOM 1401 C CA . TRP A 1 183 ? 30.500 -6.066 -21.758 1.00 43.91 183 TRP A CA 1
ATOM 1402 C C . TRP A 1 183 ? 30.261 -7.112 -20.664 1.00 43.91 183 TRP A C 1
ATOM 1404 O O . TRP A 1 183 ? 29.118 -7.479 -20.398 1.00 43.91 183 TRP A O 1
ATOM 1414 N N . ALA A 1 184 ? 31.331 -7.575 -20.014 1.00 45.22 184 ALA A N 1
ATOM 1415 C CA . ALA A 1 184 ? 31.270 -8.429 -18.831 1.00 45.22 184 ALA A CA 1
ATOM 1416 C C . ALA A 1 184 ? 31.236 -7.622 -17.521 1.00 45.22 184 ALA A C 1
ATOM 1418 O O . ALA A 1 184 ? 31.276 -8.218 -16.444 1.00 45.22 184 ALA A O 1
ATOM 1419 N N . ASP A 1 185 ? 31.191 -6.284 -17.591 1.00 44.69 185 ASP A N 1
ATOM 1420 C CA . ASP A 1 185 ? 31.217 -5.450 -16.397 1.00 44.69 185 ASP A CA 1
ATOM 1421 C C . ASP A 1 185 ? 29.891 -5.619 -15.620 1.00 44.69 185 ASP A C 1
ATOM 1423 O O . ASP A 1 185 ? 28.819 -5.273 -16.134 1.00 44.69 185 ASP A O 1
ATOM 1427 N N . PRO A 1 186 ? 29.912 -6.125 -14.370 1.00 45.97 186 PRO A N 1
ATOM 1428 C CA . PRO A 1 186 ? 28.719 -6.364 -13.549 1.00 45.97 186 PRO A CA 1
ATOM 1429 C C . PRO A 1 186 ? 27.904 -5.101 -13.229 1.00 45.97 186 PRO A C 1
ATOM 1431 O O . PRO A 1 186 ? 26.899 -5.179 -12.521 1.00 45.97 186 PRO A O 1
ATOM 1434 N N . ARG A 1 187 ? 28.317 -3.933 -13.735 1.00 44.06 187 ARG A N 1
ATOM 1435 C CA . ARG A 1 187 ? 27.725 -2.608 -13.516 1.00 44.06 187 ARG A CA 1
ATOM 1436 C C . ARG A 1 187 ? 26.262 -2.485 -13.944 1.00 44.06 187 ARG A C 1
ATOM 1438 O O . ARG A 1 187 ? 25.542 -1.718 -13.316 1.00 44.06 187 ARG A O 1
ATOM 1445 N N . SER A 1 188 ? 25.763 -3.282 -14.897 1.00 43.56 188 SER A N 1
ATOM 1446 C CA . SER A 1 188 ? 24.320 -3.281 -15.229 1.00 43.56 188 SER A CA 1
ATOM 1447 C C . SER A 1 188 ? 23.437 -3.865 -14.115 1.00 43.56 188 SER A C 1
ATOM 1449 O O . SER A 1 188 ? 22.260 -3.534 -14.014 1.00 43.56 188 SER A O 1
ATOM 1451 N N . THR A 1 189 ? 24.010 -4.660 -13.206 1.00 43.91 189 THR A N 1
ATOM 1452 C CA . THR A 1 189 ? 23.323 -5.165 -12.005 1.00 43.91 189 THR A CA 1
ATOM 1453 C C . THR A 1 189 ? 23.153 -4.079 -10.933 1.00 43.91 189 THR A C 1
ATOM 1455 O O . THR A 1 189 ? 22.289 -4.193 -10.061 1.00 43.91 189 THR A O 1
ATOM 1458 N N . TYR A 1 190 ? 23.947 -3.003 -10.995 1.00 41.94 190 TYR A N 1
ATOM 1459 C CA . TYR A 1 190 ? 23.932 -1.926 -10.002 1.00 41.94 190 TYR A CA 1
ATOM 1460 C C . TYR A 1 190 ? 22.758 -0.958 -10.175 1.00 41.94 190 TYR A C 1
ATOM 1462 O O . TYR A 1 190 ? 22.488 -0.200 -9.252 1.00 41.94 190 TYR A O 1
ATOM 1470 N N . THR A 1 191 ? 22.014 -0.998 -11.284 1.00 43.09 191 THR A N 1
ATOM 1471 C CA . THR A 1 191 ? 20.806 -0.171 -11.467 1.00 43.09 191 THR A CA 1
ATOM 1472 C C . THR A 1 191 ? 19.567 -0.782 -10.804 1.00 43.09 191 THR A C 1
ATOM 1474 O O . THR A 1 191 ? 18.685 -0.049 -10.364 1.00 43.09 191 THR A O 1
ATOM 1477 N N . ALA A 1 192 ? 19.519 -2.109 -10.628 1.00 41.00 192 ALA A N 1
ATOM 1478 C CA . ALA A 1 192 ? 18.439 -2.797 -9.910 1.00 41.00 192 ALA A CA 1
ATOM 1479 C C . ALA A 1 192 ? 18.639 -2.830 -8.379 1.00 41.00 192 ALA A C 1
ATOM 1481 O O . ALA A 1 192 ? 17.678 -3.009 -7.626 1.00 41.00 192 ALA A O 1
ATOM 1482 N N . LEU A 1 193 ? 19.878 -2.653 -7.899 1.00 44.00 193 LEU A N 1
ATOM 1483 C CA . LEU A 1 193 ? 20.198 -2.585 -6.470 1.00 44.00 193 LEU A CA 1
ATOM 1484 C C . LEU A 1 193 ? 19.505 -1.417 -5.739 1.00 44.00 193 LEU A C 1
ATOM 1486 O O . LEU A 1 193 ? 18.819 -1.682 -4.753 1.00 44.00 193 LEU A O 1
ATOM 1490 N N . PRO A 1 194 ? 19.611 -0.148 -6.175 1.00 45.94 194 PRO A N 1
ATOM 1491 C CA . PRO A 1 194 ? 19.076 0.980 -5.416 1.00 45.94 194 PRO A CA 1
ATOM 1492 C C . PRO A 1 194 ? 17.553 0.928 -5.254 1.00 45.94 194 PRO A C 1
ATOM 1494 O O . PRO A 1 194 ? 17.047 1.450 -4.269 1.00 45.94 194 PRO A O 1
ATOM 1497 N N . LEU A 1 195 ? 16.823 0.238 -6.138 1.00 42.84 195 LEU A N 1
ATOM 1498 C CA . LEU A 1 195 ? 15.374 0.064 -6.015 1.00 42.84 195 LEU A CA 1
ATOM 1499 C C . LEU A 1 195 ? 14.990 -0.933 -4.911 1.00 42.84 195 LEU A C 1
ATOM 1501 O O . LEU A 1 195 ? 14.119 -0.652 -4.088 1.00 42.84 195 LEU A O 1
ATOM 1505 N N . LYS A 1 196 ? 15.695 -2.073 -4.840 1.00 47.41 196 LYS A N 1
ATOM 1506 C CA . LYS A 1 196 ? 15.520 -3.045 -3.749 1.00 47.41 196 LYS A CA 1
ATOM 1507 C C . LYS A 1 196 ? 15.889 -2.427 -2.405 1.00 47.41 196 LYS A C 1
ATOM 1509 O O . LYS A 1 196 ? 15.199 -2.657 -1.423 1.00 47.41 196 LYS A O 1
ATOM 1514 N N . TRP A 1 197 ? 16.942 -1.612 -2.368 1.00 49.44 197 TRP A N 1
ATOM 1515 C CA . TRP A 1 197 ? 17.350 -0.898 -1.158 1.00 49.44 197 TRP A CA 1
ATOM 1516 C C . TRP A 1 197 ? 16.397 0.247 -0.810 1.00 49.44 197 TRP A C 1
ATOM 1518 O O . TRP A 1 197 ? 16.102 0.432 0.362 1.00 49.44 197 TRP A O 1
ATOM 1528 N N . GLY A 1 198 ? 15.862 0.960 -1.803 1.00 48.91 198 GLY A N 1
ATOM 1529 C CA . GLY A 1 198 ? 14.860 2.007 -1.618 1.00 48.91 198 GLY A CA 1
ATOM 1530 C C . GLY A 1 198 ? 13.592 1.460 -0.974 1.00 48.91 198 GLY A C 1
ATOM 1531 O O . GLY A 1 198 ? 13.196 1.944 0.080 1.00 48.91 198 GLY A O 1
ATOM 1532 N N . ALA A 1 199 ? 13.009 0.391 -1.521 1.00 46.41 199 ALA A N 1
ATOM 1533 C CA . ALA A 1 199 ? 11.857 -0.281 -0.916 1.00 46.41 199 ALA A CA 1
ATOM 1534 C C . ALA A 1 199 ? 12.197 -0.863 0.472 1.00 46.41 199 ALA A C 1
ATOM 1536 O O . ALA A 1 199 ? 11.496 -0.605 1.451 1.00 46.41 199 ALA A O 1
ATOM 1537 N N . CYS A 1 200 ? 13.323 -1.575 0.600 1.00 48.25 200 CYS A N 1
ATOM 1538 C CA . CYS A 1 200 ? 13.748 -2.154 1.877 1.00 48.25 200 CYS A CA 1
ATOM 1539 C C . CYS A 1 200 ? 14.122 -1.117 2.945 1.00 48.25 200 CYS A C 1
ATOM 1541 O O . CYS A 1 200 ? 14.117 -1.472 4.115 1.00 48.25 200 CYS A O 1
ATOM 1543 N N . ALA A 1 201 ? 14.453 0.128 2.593 1.00 51.28 201 ALA A N 1
ATOM 1544 C CA . ALA A 1 201 ? 14.757 1.193 3.551 1.00 51.28 201 ALA A CA 1
ATOM 1545 C C . ALA A 1 201 ? 13.532 2.062 3.862 1.00 51.28 201 ALA A C 1
ATOM 1547 O O . ALA A 1 201 ? 13.337 2.453 5.011 1.00 51.28 201 ALA A O 1
ATOM 1548 N N . THR A 1 202 ? 12.677 2.331 2.873 1.00 54.16 202 THR A N 1
ATOM 1549 C CA . THR A 1 202 ? 11.496 3.196 3.033 1.00 54.16 202 THR A CA 1
ATOM 1550 C C . THR A 1 202 ? 10.402 2.541 3.866 1.00 54.16 202 THR A C 1
ATOM 1552 O O . THR A 1 202 ? 9.859 3.206 4.745 1.00 54.16 202 THR A O 1
ATOM 1555 N N . TYR A 1 203 ? 10.124 1.241 3.694 1.00 49.88 203 TYR A N 1
ATOM 1556 C CA . TYR A 1 203 ? 9.107 0.564 4.510 1.00 49.88 203 TYR A CA 1
ATOM 1557 C C . TYR A 1 203 ? 9.473 0.501 6.006 1.00 49.88 203 TYR A C 1
ATOM 1559 O O . TYR A 1 203 ? 8.622 0.859 6.823 1.00 49.88 203 TYR A O 1
ATOM 1567 N N . PRO A 1 204 ? 10.709 0.138 6.415 1.00 54.50 204 PRO A N 1
ATOM 1568 C CA . PRO A 1 204 ? 11.110 0.207 7.820 1.00 54.50 204 PRO A CA 1
ATOM 1569 C C . PRO A 1 204 ? 11.171 1.631 8.358 1.00 54.50 204 PRO A C 1
ATOM 1571 O O . PRO A 1 204 ? 10.799 1.850 9.504 1.00 54.50 204 PRO A O 1
ATOM 1574 N N . LEU A 1 205 ? 11.607 2.608 7.556 1.00 53.44 205 LEU A N 1
ATOM 1575 C CA . LEU A 1 205 ? 11.663 4.001 7.997 1.00 53.44 205 LEU A CA 1
ATOM 1576 C C . LEU A 1 205 ? 10.256 4.563 8.230 1.00 53.44 205 LEU A C 1
ATOM 1578 O O . LEU A 1 205 ? 10.018 5.198 9.253 1.00 53.44 205 LEU A O 1
ATOM 1582 N N . LEU A 1 206 ? 9.301 4.251 7.351 1.00 55.00 206 LEU A N 1
ATOM 1583 C CA . LEU A 1 206 ? 7.894 4.606 7.526 1.00 55.00 206 LEU A CA 1
ATOM 1584 C C . LEU A 1 206 ? 7.262 3.875 8.721 1.00 55.00 206 LEU A C 1
ATOM 1586 O O . LEU A 1 206 ? 6.507 4.481 9.479 1.00 55.00 206 LEU A O 1
ATOM 1590 N N . ALA A 1 207 ? 7.605 2.602 8.941 1.00 55.59 207 ALA A N 1
ATOM 1591 C CA . ALA A 1 207 ? 7.187 1.859 10.130 1.00 55.59 207 ALA A CA 1
ATOM 1592 C C . ALA A 1 207 ? 7.757 2.474 11.422 1.00 55.59 207 ALA A C 1
ATOM 1594 O O . ALA A 1 207 ? 7.030 2.643 12.398 1.00 55.59 207 ALA A O 1
ATOM 1595 N N . CYS A 1 208 ? 9.029 2.878 11.428 1.00 60.81 208 CYS A N 1
ATOM 1596 C CA . CYS A 1 208 ? 9.646 3.598 12.541 1.00 60.81 208 CYS A CA 1
ATOM 1597 C C . CYS A 1 208 ? 8.982 4.958 12.776 1.00 60.81 208 CYS A C 1
ATOM 1599 O O . CYS A 1 208 ? 8.729 5.311 13.924 1.00 60.81 208 CYS A O 1
ATOM 1601 N N . LEU A 1 209 ? 8.663 5.706 11.715 1.00 60.53 209 LEU A N 1
ATOM 1602 C CA . LEU A 1 209 ? 7.940 6.974 11.820 1.00 60.53 209 LEU A CA 1
ATOM 1603 C C . LEU A 1 209 ? 6.540 6.777 12.406 1.00 60.53 209 LEU A C 1
ATOM 1605 O O . LEU A 1 209 ? 6.151 7.562 13.260 1.00 60.53 209 LEU A O 1
ATOM 1609 N N . LEU A 1 210 ? 5.827 5.707 12.045 1.00 54.84 210 LEU A N 1
ATOM 1610 C CA . LEU A 1 210 ? 4.540 5.353 12.657 1.00 54.84 210 LEU A CA 1
ATOM 1611 C C . LEU A 1 210 ? 4.662 5.038 14.148 1.00 54.84 210 LEU A C 1
ATOM 1613 O O . LEU A 1 210 ? 3.862 5.526 14.944 1.00 54.84 210 LEU A O 1
ATOM 1617 N N . LEU A 1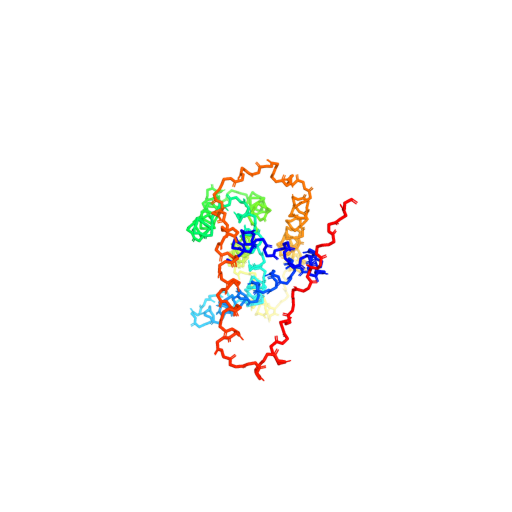 211 ? 5.673 4.256 14.532 1.00 61.56 211 LEU A N 1
ATOM 1618 C CA . LEU A 1 211 ? 5.933 3.922 15.935 1.00 61.56 211 LEU A CA 1
ATOM 1619 C C . LEU A 1 211 ? 6.333 5.160 16.752 1.00 61.56 211 LEU A C 1
ATOM 1621 O O . LEU A 1 211 ? 5.937 5.303 17.908 1.00 61.56 211 LEU A O 1
ATOM 1625 N N . LEU A 1 212 ? 7.113 6.067 16.160 1.00 68.50 212 LEU A N 1
ATOM 1626 C CA . LEU A 1 212 ? 7.484 7.334 16.786 1.00 68.50 212 LEU A CA 1
ATOM 1627 C C . LEU A 1 212 ? 6.286 8.282 16.881 1.00 68.50 212 LEU A C 1
ATOM 1629 O O . LEU A 1 212 ? 6.098 8.901 17.924 1.00 68.50 212 LEU A O 1
ATOM 1633 N N . TRP A 1 213 ? 5.459 8.356 15.838 1.00 60.81 213 TRP A N 1
ATOM 1634 C CA . TRP A 1 213 ? 4.246 9.167 15.802 1.00 60.81 213 TRP A CA 1
ATOM 1635 C C . TRP A 1 213 ? 3.233 8.710 16.857 1.00 60.81 213 TRP A C 1
ATOM 1637 O O . TRP A 1 213 ? 2.735 9.548 17.597 1.00 60.81 213 TRP A O 1
ATOM 1647 N N . GLU A 1 214 ? 2.996 7.402 17.027 1.00 58.19 214 GLU A N 1
ATOM 1648 C CA . GLU A 1 214 ? 2.135 6.877 18.108 1.00 58.19 214 GLU A CA 1
ATOM 1649 C C . GLU A 1 214 ? 2.630 7.303 19.500 1.00 58.19 214 GLU A C 1
ATOM 1651 O O . GLU A 1 214 ? 1.830 7.551 20.396 1.00 58.19 214 GLU A O 1
ATOM 1656 N N . ARG A 1 215 ? 3.949 7.423 19.685 1.00 67.19 215 ARG A N 1
ATOM 1657 C CA . ARG A 1 215 ? 4.546 7.847 20.958 1.00 67.19 215 ARG A CA 1
ATOM 1658 C C . ARG A 1 215 ? 4.498 9.362 21.180 1.00 67.19 215 ARG A C 1
ATOM 1660 O O . ARG A 1 215 ? 4.606 9.799 22.322 1.00 67.19 215 ARG A O 1
ATOM 1667 N N . TRP A 1 216 ? 4.407 10.142 20.104 1.00 65.12 216 TRP A N 1
ATOM 1668 C CA . TRP A 1 216 ? 4.513 11.604 20.126 1.00 65.12 216 TRP A CA 1
ATOM 1669 C C . TRP A 1 216 ? 3.193 12.333 19.937 1.00 65.12 216 TRP A C 1
ATOM 1671 O O . TRP A 1 216 ? 3.116 13.489 20.340 1.00 65.12 216 TRP A O 1
ATOM 1681 N N . VAL A 1 217 ? 2.175 11.709 19.340 1.00 50.94 217 VAL A N 1
ATOM 1682 C CA . VAL A 1 217 ? 0.832 12.285 19.326 1.00 50.94 217 VAL A CA 1
ATOM 1683 C C . VAL A 1 217 ? 0.327 12.252 20.763 1.00 50.94 217 VAL A C 1
ATOM 1685 O O . VAL A 1 217 ? 0.079 11.157 21.274 1.00 50.94 217 VAL A O 1
ATOM 1688 N N . PRO A 1 218 ? 0.210 13.412 21.439 1.00 49.88 218 PRO A N 1
ATOM 1689 C CA . PRO A 1 218 ? -0.421 13.440 22.744 1.00 49.88 218 PRO A CA 1
ATOM 1690 C C . PRO A 1 218 ? -1.818 12.848 22.576 1.00 49.88 218 PRO A C 1
ATOM 1692 O O . PRO A 1 218 ? -2.505 13.174 21.600 1.00 49.88 218 PRO A O 1
ATOM 1695 N N . GLU A 1 219 ? -2.224 11.961 23.492 1.00 52.81 219 GLU A N 1
ATOM 1696 C CA . GLU A 1 219 ? -3.638 11.596 23.595 1.00 52.81 219 GLU A CA 1
ATOM 1697 C C . GLU A 1 219 ? -4.426 12.905 23.537 1.00 52.81 219 GLU A C 1
ATOM 1699 O O . GLU A 1 219 ? -4.027 13.846 24.231 1.00 52.81 219 GLU A O 1
ATOM 1704 N N . PRO A 1 220 ? -5.421 13.029 22.637 1.00 50.56 220 PRO A N 1
ATOM 1705 C CA . PRO A 1 220 ? -6.116 14.287 22.430 1.00 50.56 220 PRO A CA 1
ATOM 1706 C C . PRO A 1 220 ? -6.588 14.778 23.793 1.00 50.56 220 PRO A C 1
ATOM 1708 O O . PRO A 1 220 ? -7.454 14.150 24.400 1.00 50.56 220 PRO A O 1
ATOM 1711 N N . ALA A 1 221 ? -5.928 15.834 24.278 1.00 49.59 221 ALA A N 1
ATOM 1712 C CA . ALA A 1 221 ? -6.211 16.452 25.556 1.00 49.59 221 ALA A CA 1
ATOM 1713 C C . ALA A 1 221 ? -7.644 16.947 25.448 1.00 49.59 221 ALA A C 1
ATOM 1715 O O . ALA A 1 221 ? -7.916 17.882 24.697 1.00 49.59 221 ALA A O 1
ATOM 1716 N N . ASP A 1 222 ? -8.541 16.209 26.089 1.00 48.19 222 ASP A N 1
ATOM 1717 C CA . ASP A 1 222 ? -9.960 16.495 26.158 1.00 48.19 222 ASP A CA 1
ATOM 1718 C C . ASP A 1 222 ? -10.560 16.765 24.770 1.00 48.19 222 ASP A C 1
ATOM 1720 O O . ASP A 1 222 ? -10.976 17.876 24.437 1.00 48.19 222 ASP A O 1
ATOM 1724 N N . ALA A 1 223 ? -10.632 15.722 23.928 1.00 49.25 223 ALA A N 1
ATOM 1725 C CA . ALA A 1 223 ? -11.679 15.723 22.910 1.00 49.25 223 ALA A CA 1
ATOM 1726 C C . ALA A 1 223 ? -12.994 16.007 23.660 1.00 49.25 223 ALA A C 1
ATOM 1728 O O . ALA A 1 223 ? -13.285 15.258 24.597 1.00 49.25 223 ALA A O 1
ATOM 1729 N N . PRO A 1 224 ? -13.724 17.093 23.332 1.00 46.75 224 PRO A N 1
ATOM 1730 C CA . PRO A 1 224 ? -14.899 17.488 24.091 1.00 46.75 224 PRO A CA 1
ATOM 1731 C C . PRO A 1 224 ? -15.798 16.265 24.238 1.00 46.75 224 PRO A C 1
ATOM 1733 O O . PRO A 1 224 ? -16.036 15.559 23.256 1.00 46.75 224 PRO A O 1
ATOM 1736 N N . GLU A 1 225 ? -16.272 16.007 25.459 1.00 50.47 225 GLU A N 1
ATOM 1737 C CA . GLU A 1 225 ? -17.224 14.934 25.802 1.00 50.47 225 GLU A CA 1
ATOM 1738 C C . GLU A 1 225 ? -18.516 14.966 24.959 1.00 50.47 225 GLU A C 1
ATOM 1740 O O . GLU A 1 225 ? -19.385 14.103 25.077 1.00 50.47 225 GLU A O 1
ATOM 1745 N N . ASP A 1 226 ? -18.642 15.934 24.060 1.00 47.34 226 ASP A N 1
ATOM 1746 C CA . ASP A 1 226 ? -19.791 16.166 23.226 1.00 47.34 226 ASP A CA 1
ATOM 1747 C C . ASP A 1 226 ? -19.909 15.142 22.087 1.00 47.34 226 ASP A C 1
ATOM 1749 O O . ASP A 1 226 ? -19.188 15.140 21.086 1.00 47.34 226 ASP A O 1
ATOM 1753 N N . THR A 1 227 ? -20.975 14.348 22.193 1.00 46.09 227 THR A N 1
ATOM 1754 C CA . THR A 1 227 ? -21.727 13.711 21.096 1.00 46.09 227 THR A CA 1
ATOM 1755 C C . THR A 1 227 ? -21.150 12.467 20.418 1.00 46.09 227 THR A C 1
ATOM 1757 O O . THR A 1 227 ? -21.597 12.094 19.332 1.00 46.09 227 THR A O 1
ATOM 1760 N N . TYR A 1 228 ? -20.319 11.676 21.098 1.00 47.91 228 TYR A N 1
ATOM 1761 C CA . TYR A 1 228 ? -20.682 10.254 21.083 1.00 47.91 228 TYR A CA 1
ATOM 1762 C C . TYR A 1 228 ? -21.889 10.181 21.982 1.00 47.91 228 TYR A C 1
ATOM 1764 O O . TYR A 1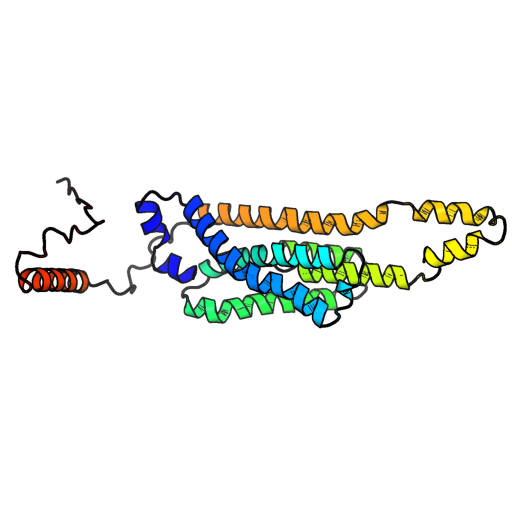 228 ? -21.722 10.365 23.183 1.00 47.91 228 TYR A O 1
ATOM 1772 N N . GLY A 1 229 ? -23.082 10.075 21.377 1.00 49.50 229 GLY A N 1
ATOM 1773 C CA . GLY A 1 229 ? -24.341 10.002 22.108 1.00 49.50 229 GLY A CA 1
ATOM 1774 C C . GLY A 1 229 ? -24.083 9.174 23.343 1.00 49.50 229 GLY A C 1
ATOM 1775 O O . GLY A 1 229 ? -23.597 8.048 23.189 1.00 49.50 229 GLY A O 1
ATOM 1776 N N . GLN A 1 230 ? -24.237 9.802 24.521 1.00 47.94 230 GLN A N 1
ATOM 1777 C CA . GLN A 1 230 ? -24.204 9.101 25.793 1.00 47.94 230 GLN A CA 1
ATOM 1778 C C . GLN A 1 230 ? -24.936 7.809 25.494 1.00 47.94 230 GLN A C 1
ATOM 1780 O O . GLN A 1 230 ? -26.101 7.859 25.092 1.00 47.94 230 GLN A O 1
ATOM 1785 N N . CYS A 1 231 ? -24.213 6.687 25.504 1.00 50.06 231 CYS A N 1
ATOM 1786 C CA . CYS A 1 231 ? -24.870 5.402 25.549 1.00 50.06 231 CYS A CA 1
ATOM 1787 C C . CYS A 1 231 ? -25.618 5.544 26.853 1.00 50.06 231 CYS A C 1
ATOM 1789 O O . CYS A 1 231 ? -24.971 5.603 27.896 1.00 50.06 231 CYS A O 1
ATOM 1791 N N . ASN A 1 232 ? -26.892 5.926 26.738 1.00 57.84 232 ASN A N 1
ATOM 1792 C CA . ASN A 1 232 ? -27.614 6.518 27.838 1.00 57.84 232 ASN A CA 1
ATOM 1793 C C . ASN A 1 232 ? -27.520 5.421 28.879 1.00 57.84 232 ASN A C 1
ATOM 1795 O O . ASN A 1 232 ? -27.908 4.292 28.574 1.00 57.84 232 ASN A O 1
ATOM 1799 N N . ASP A 1 233 ? -26.880 5.667 30.022 1.00 65.25 233 ASP A N 1
ATOM 1800 C CA . ASP A 1 233 ? -26.699 4.587 30.993 1.00 65.25 233 ASP A CA 1
ATOM 1801 C C . ASP A 1 233 ? -28.080 3.983 31.308 1.00 65.25 233 ASP A C 1
ATOM 1803 O O . ASP A 1 233 ? -28.202 2.789 31.550 1.00 65.25 233 ASP A O 1
ATOM 1807 N N . GLU A 1 234 ? -29.146 4.778 31.145 1.00 72.44 234 GLU A N 1
ATOM 1808 C CA . GLU A 1 234 ? -30.525 4.316 31.047 1.00 72.44 234 GLU A CA 1
ATOM 1809 C C . GLU A 1 234 ? -30.829 3.284 29.952 1.00 72.44 234 GLU A C 1
ATOM 1811 O O . GLU A 1 234 ? -31.446 2.291 30.298 1.00 72.44 234 GLU A O 1
ATOM 1816 N N . GLU A 1 235 ? -30.431 3.443 28.686 1.00 74.06 235 GLU A N 1
ATOM 1817 C CA . GLU A 1 235 ? -30.642 2.430 27.632 1.00 74.06 235 GLU A CA 1
ATOM 1818 C C . GLU A 1 235 ? -29.912 1.121 27.951 1.00 74.06 235 GLU A C 1
ATOM 1820 O O . GLU A 1 235 ? -30.481 0.040 27.791 1.00 74.06 235 GLU A O 1
ATOM 1825 N N . VAL A 1 236 ? -28.675 1.198 28.454 1.00 75.00 236 VAL A N 1
ATOM 1826 C CA . VAL A 1 236 ? -27.915 0.003 28.859 1.00 75.00 236 VAL A CA 1
ATOM 1827 C C . VAL A 1 236 ? -28.588 -0.677 30.052 1.00 75.00 236 VAL A C 1
ATOM 1829 O O . VAL A 1 236 ? -28.796 -1.891 30.045 1.00 75.00 236 VAL A O 1
ATOM 1832 N N . LEU A 1 237 ? -28.989 0.101 31.060 1.00 77.56 237 LEU A N 1
ATOM 1833 C CA . LEU A 1 237 ? -29.711 -0.396 32.230 1.00 77.56 237 LEU A CA 1
ATOM 1834 C C . LEU A 1 237 ? -31.119 -0.888 31.878 1.00 77.56 237 LEU A C 1
ATOM 1836 O O . LEU A 1 237 ? -31.643 -1.773 32.555 1.00 77.56 237 LEU A O 1
ATOM 1840 N N . GLU A 1 238 ? -31.768 -0.320 30.868 1.00 83.81 238 GLU A N 1
ATOM 1841 C CA . GLU A 1 238 ? -33.097 -0.712 30.415 1.00 83.81 238 GLU A CA 1
ATOM 1842 C C . GLU A 1 238 ? -33.043 -2.024 29.635 1.00 83.81 238 GLU A C 1
ATOM 1844 O O . GLU A 1 238 ? -33.861 -2.910 29.901 1.00 83.81 238 GLU A O 1
ATOM 1849 N N . GLU A 1 239 ? -32.030 -2.213 28.787 1.00 79.69 239 GLU A N 1
ATOM 1850 C CA . GLU A 1 239 ? -31.776 -3.489 28.120 1.00 79.69 239 GLU A CA 1
ATOM 1851 C C . GLU A 1 239 ? -31.342 -4.567 29.134 1.00 79.69 239 GLU A C 1
ATOM 1853 O O . GLU A 1 239 ? -31.835 -5.696 29.082 1.00 79.69 239 GLU A O 1
ATOM 1858 N N . GLU A 1 240 ? -30.545 -4.225 30.157 1.00 80.25 240 GLU A N 1
ATOM 1859 C CA . GLU A 1 240 ? -30.240 -5.143 31.267 1.00 80.25 240 GLU A CA 1
ATOM 1860 C C . GLU A 1 240 ? -31.512 -5.523 32.049 1.00 80.25 240 GLU A C 1
ATOM 1862 O O . GLU A 1 240 ? -31.771 -6.701 32.321 1.00 80.25 240 GLU A O 1
ATOM 1867 N N . ARG A 1 241 ? -32.367 -4.544 32.375 1.00 85.81 241 ARG A N 1
ATOM 1868 C CA . ARG A 1 241 ? -33.670 -4.783 33.022 1.00 85.81 241 ARG A CA 1
ATOM 1869 C C . ARG A 1 241 ? -34.594 -5.623 32.145 1.00 85.81 241 ARG A C 1
ATOM 1871 O O . ARG A 1 241 ? -35.385 -6.404 32.674 1.00 85.81 241 ARG A O 1
ATOM 1878 N N . ARG A 1 242 ? -34.551 -5.461 30.824 1.00 85.69 242 ARG A N 1
ATOM 1879 C CA . ARG A 1 242 ? -35.333 -6.251 29.867 1.00 85.69 242 ARG A CA 1
ATOM 1880 C C . ARG A 1 242 ? -34.851 -7.699 29.831 1.00 85.69 242 ARG A C 1
ATOM 1882 O O . ARG A 1 242 ? -35.678 -8.598 29.965 1.00 85.69 242 ARG A O 1
ATOM 1889 N N . MET A 1 243 ? -33.540 -7.925 29.770 1.00 74.69 243 MET A N 1
ATOM 1890 C CA . MET A 1 243 ? -32.932 -9.258 29.840 1.00 74.69 243 MET A CA 1
ATOM 1891 C C . MET A 1 243 ? -33.266 -9.964 31.159 1.00 74.69 243 MET A C 1
ATOM 1893 O O . MET A 1 243 ? -33.690 -11.116 31.142 1.00 74.69 243 MET A O 1
ATOM 1897 N N . ARG A 1 244 ? -33.200 -9.262 32.302 1.00 77.31 244 ARG A N 1
ATOM 1898 C CA . ARG A 1 244 ? -33.631 -9.806 33.607 1.00 77.31 244 ARG A CA 1
ATOM 1899 C C . ARG A 1 244 ? -35.122 -10.163 33.641 1.00 77.31 244 ARG A C 1
ATOM 1901 O O . ARG A 1 244 ? -35.499 -11.146 34.277 1.00 77.31 244 ARG A O 1
ATOM 1908 N N . ARG A 1 245 ? -35.976 -9.383 32.967 1.00 81.62 245 ARG A N 1
ATOM 1909 C CA . ARG A 1 245 ? -37.420 -9.662 32.859 1.00 81.62 245 ARG A CA 1
ATOM 1910 C C . ARG A 1 245 ? -37.697 -10.901 32.007 1.00 81.62 245 ARG A C 1
ATOM 1912 O O . ARG A 1 245 ? -38.500 -11.731 32.414 1.00 81.62 245 ARG A O 1
ATOM 1919 N N . LEU A 1 246 ? -36.987 -11.074 30.893 1.00 76.19 246 LEU A N 1
ATOM 1920 C CA . LEU A 1 246 ? -37.082 -12.286 30.071 1.00 76.19 246 LEU A CA 1
ATOM 1921 C C . LEU A 1 246 ? -36.619 -13.532 30.844 1.00 76.19 246 LEU A C 1
ATOM 1923 O O . LEU A 1 246 ? -37.328 -14.533 30.875 1.00 76.19 246 LEU A O 1
ATOM 1927 N N . ALA A 1 247 ? -35.509 -13.417 31.580 1.00 69.38 247 ALA A N 1
ATOM 1928 C CA . ALA A 1 247 ? -34.985 -14.469 32.457 1.00 69.38 247 ALA A CA 1
ATOM 1929 C C . ALA A 1 247 ? -35.922 -14.853 33.621 1.00 69.38 247 ALA A C 1
ATOM 1931 O O . ALA A 1 247 ? -35.771 -15.916 34.214 1.00 69.38 247 ALA A O 1
ATOM 1932 N N . THR A 1 248 ? -36.863 -13.983 33.993 1.00 68.88 248 THR A N 1
ATOM 1933 C CA . THR A 1 248 ? -37.848 -14.261 35.052 1.00 68.88 248 THR A CA 1
ATOM 1934 C C . THR A 1 248 ? -39.205 -14.706 34.507 1.00 68.88 248 THR A C 1
ATOM 1936 O O . THR A 1 248 ? -39.955 -15.340 35.248 1.00 68.88 248 THR A O 1
ATOM 1939 N N . SER A 1 249 ? -39.527 -14.405 33.242 1.00 65.62 249 SER A N 1
ATOM 1940 C CA . SER A 1 249 ? -40.766 -14.851 32.591 1.00 65.62 249 SER A CA 1
ATOM 1941 C C . SER A 1 249 ? -40.677 -16.257 32.002 1.00 65.62 249 SER A C 1
ATOM 1943 O O . SER A 1 249 ? -41.682 -16.963 31.970 1.00 65.62 249 SER A O 1
ATOM 1945 N N . GLU A 1 250 ? -39.495 -16.677 31.553 1.00 58.97 250 GLU A N 1
ATOM 1946 C CA . GLU A 1 250 ? -39.231 -18.071 31.200 1.00 58.97 250 GLU A CA 1
ATOM 1947 C C . GLU A 1 250 ? -38.780 -18.787 32.475 1.00 58.97 250 GLU A C 1
ATOM 1949 O O . GLU A 1 250 ? -37.829 -18.365 33.124 1.00 58.97 250 GLU A O 1
ATOM 1954 N N . GLY A 1 251 ? -39.536 -19.796 32.910 1.00 54.34 251 GLY A N 1
ATOM 1955 C CA . GLY A 1 251 ? -39.393 -20.421 34.224 1.00 54.34 251 GLY A CA 1
ATOM 1956 C C . GLY A 1 251 ? -37.945 -20.735 34.624 1.00 54.34 251 GLY A C 1
ATO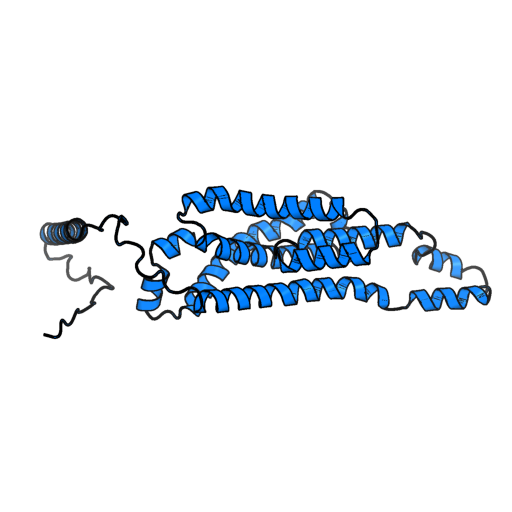M 1957 O O . GLY A 1 251 ? -37.127 -21.141 33.804 1.00 54.34 251 GLY A O 1
ATOM 1958 N N . LYS A 1 252 ? -37.681 -20.580 35.928 1.00 52.62 252 LYS A N 1
ATOM 1959 C CA . LYS A 1 252 ? -36.421 -20.754 36.684 1.00 52.62 252 LYS A CA 1
ATOM 1960 C C . LYS A 1 252 ? -35.540 -21.977 36.365 1.00 52.62 252 LYS A C 1
ATOM 1962 O O . LYS A 1 252 ? -34.479 -22.095 36.963 1.00 52.62 252 LYS A O 1
ATOM 1967 N N . GLU A 1 253 ? -35.942 -22.872 35.474 1.00 55.50 253 GLU A N 1
ATOM 1968 C CA . GLU A 1 253 ? -35.210 -24.094 35.136 1.00 55.50 253 GLU A CA 1
ATOM 1969 C C . GLU A 1 253 ? -34.180 -23.909 34.009 1.00 55.50 253 GLU A C 1
ATOM 1971 O O . GLU A 1 253 ? -33.329 -24.772 33.837 1.00 55.50 253 GLU A O 1
ATOM 1976 N N . ALA A 1 254 ? -34.178 -22.780 33.287 1.00 53.03 254 ALA A N 1
ATOM 1977 C CA . ALA A 1 254 ? -33.178 -22.507 32.243 1.00 53.03 254 ALA A CA 1
ATOM 1978 C C . ALA A 1 254 ? -31.982 -21.645 32.710 1.00 53.03 254 ALA A C 1
ATOM 1980 O O . ALA A 1 254 ? -31.065 -21.386 31.930 1.00 53.03 254 ALA A O 1
ATOM 1981 N N . LEU A 1 255 ? -31.976 -21.173 33.965 1.00 48.84 255 LEU A N 1
ATOM 1982 C CA . LEU A 1 255 ? -31.013 -20.161 34.425 1.00 48.84 255 LEU A CA 1
ATOM 1983 C C . LEU A 1 255 ? -29.678 -20.708 34.950 1.00 48.84 255 LEU A C 1
ATOM 1985 O O . LEU A 1 255 ? -28.750 -19.918 35.117 1.00 48.84 255 LEU A O 1
ATOM 1989 N N . ASP A 1 256 ? -29.562 -22.015 35.186 1.00 52.00 256 ASP A N 1
ATOM 1990 C CA . ASP A 1 256 ? -28.296 -22.611 35.638 1.00 52.00 256 ASP A CA 1
ATOM 1991 C C . ASP A 1 256 ? -27.297 -22.832 34.484 1.00 52.00 256 ASP A C 1
ATOM 1993 O O . ASP A 1 256 ? -26.095 -22.905 34.734 1.00 52.00 256 ASP A O 1
ATOM 1997 N N . ASP A 1 257 ? -27.754 -22.822 33.223 1.00 48.28 257 ASP A N 1
ATOM 1998 C CA . ASP A 1 257 ? -26.888 -23.006 32.044 1.00 48.28 257 ASP A CA 1
ATOM 1999 C C . ASP A 1 257 ? -26.560 -21.708 31.289 1.00 48.28 257 ASP A C 1
ATOM 2001 O O . ASP A 1 257 ? -25.627 -21.677 30.484 1.00 48.28 257 ASP A O 1
ATOM 2005 N N . VAL A 1 258 ? -27.232 -20.589 31.590 1.00 48.22 258 VAL A N 1
ATOM 2006 C CA . VAL A 1 258 ? -26.816 -19.261 31.101 1.00 48.22 258 VAL A CA 1
ATOM 2007 C C . VAL A 1 258 ? -25.861 -18.637 32.117 1.00 48.22 258 VAL A C 1
ATOM 2009 O O . VAL A 1 258 ? -26.057 -17.534 32.631 1.00 48.22 258 VAL A O 1
ATOM 2012 N N . ALA A 1 259 ? -24.778 -19.359 32.410 1.00 47.78 259 ALA A N 1
ATOM 2013 C CA . ALA A 1 259 ? -23.580 -18.740 32.938 1.00 47.78 259 ALA A CA 1
ATOM 2014 C C . ALA A 1 259 ? -23.134 -17.705 31.902 1.00 47.78 259 ALA A C 1
ATOM 2016 O O . ALA A 1 259 ? -22.578 -18.040 30.858 1.00 47.78 259 ALA A O 1
ATOM 2017 N N . VAL A 1 260 ? -23.432 -16.438 32.184 1.00 49.12 260 VAL A N 1
ATOM 2018 C CA . VAL A 1 260 ? -22.907 -15.275 31.474 1.00 49.12 260 VAL A CA 1
ATOM 2019 C C . VAL A 1 260 ? -21.385 -15.364 31.536 1.00 49.12 260 VAL A C 1
ATOM 2021 O O . VAL A 1 260 ? -20.735 -14.932 32.491 1.00 49.12 260 VAL A O 1
ATOM 2024 N N . VAL A 1 261 ? -20.811 -15.991 30.513 1.00 48.88 261 VAL A N 1
ATOM 2025 C CA . VAL A 1 261 ? -19.388 -15.968 30.229 1.00 48.88 261 VAL A CA 1
ATOM 2026 C C . VAL A 1 261 ? -19.052 -14.512 29.925 1.00 48.88 261 VAL A C 1
ATOM 2028 O O . VAL A 1 261 ? -19.333 -14.013 28.841 1.00 48.88 261 VAL A O 1
ATOM 2031 N N . GLY A 1 262 ? -18.449 -13.824 30.897 1.00 46.12 262 GLY A N 1
ATOM 2032 C CA . GLY A 1 262 ? -17.439 -12.827 30.551 1.00 46.12 262 GLY A CA 1
ATOM 2033 C C . GLY A 1 262 ? -17.528 -11.417 31.124 1.00 46.12 262 GLY A C 1
ATOM 2034 O O . GLY A 1 262 ? -16.719 -10.611 30.689 1.00 46.12 262 GLY A O 1
ATOM 2035 N N . LEU A 1 263 ? -18.390 -11.080 32.091 1.00 42.22 263 LEU A N 1
ATOM 2036 C CA . LEU A 1 263 ? -18.324 -9.751 32.738 1.00 42.22 263 LEU A CA 1
ATOM 2037 C C . LEU A 1 263 ? -18.558 -9.803 34.259 1.00 42.22 263 LEU A C 1
ATOM 2039 O O . LEU A 1 263 ? -19.451 -9.164 34.801 1.00 42.22 263 LEU A O 1
ATOM 2043 N N . LYS A 1 264 ? -17.697 -10.522 34.991 1.00 40.06 264 LYS A N 1
ATOM 2044 C CA . LYS A 1 264 ? -17.433 -10.210 36.410 1.00 40.06 264 LYS A CA 1
ATOM 2045 C C . LYS A 1 264 ? -16.316 -9.163 36.483 1.00 40.06 264 LYS A C 1
ATOM 2047 O O . LYS A 1 264 ? -15.187 -9.469 36.852 1.00 40.06 264 LYS A O 1
ATOM 2052 N N . HIS A 1 265 ? -16.610 -7.921 36.113 1.00 40.91 265 HIS A N 1
ATOM 2053 C CA . HIS A 1 265 ? -15.821 -6.790 36.601 1.00 40.91 265 HIS A CA 1
ATOM 2054 C C . HIS A 1 265 ? -16.444 -6.331 37.913 1.00 40.91 265 HIS A C 1
ATOM 2056 O O . HIS A 1 265 ? -17.417 -5.586 37.953 1.00 40.91 265 HIS A O 1
ATOM 2062 N N . SER A 1 266 ? -15.897 -6.860 39.007 1.00 36.56 266 SER A N 1
ATOM 2063 C CA . SER A 1 266 ? -16.182 -6.369 40.347 1.00 36.56 266 SER A CA 1
ATOM 2064 C C . SER A 1 266 ? -15.537 -4.990 40.474 1.00 36.56 266 SER A C 1
ATOM 2066 O O . SER A 1 266 ? -14.341 -4.888 40.742 1.00 36.56 266 SER A O 1
ATOM 2068 N N . TYR A 1 267 ? -16.313 -3.927 40.269 1.00 35.91 267 TYR A N 1
ATOM 2069 C CA . TYR A 1 267 ? -15.921 -2.591 40.701 1.00 35.91 267 TYR A CA 1
ATOM 2070 C C . TYR A 1 267 ? -15.899 -2.587 42.232 1.00 35.91 267 TYR A C 1
ATOM 2072 O O . TYR A 1 267 ? -16.913 -2.400 42.896 1.00 35.91 267 TYR A O 1
ATOM 2080 N N . SER A 1 268 ? -14.728 -2.862 42.804 1.00 40.16 268 SER A N 1
ATOM 2081 C CA . SER A 1 268 ? -14.449 -2.580 44.208 1.00 40.16 268 SER A CA 1
ATOM 2082 C C . SER A 1 268 ? -14.280 -1.070 44.347 1.00 40.16 268 SER A C 1
ATOM 2084 O O . SER A 1 268 ? -13.170 -0.553 44.229 1.00 40.16 268 SER A O 1
ATOM 2086 N N . THR A 1 269 ? -15.371 -0.354 44.600 1.00 39.12 269 THR A N 1
ATOM 2087 C CA . THR A 1 269 ? -15.309 1.023 45.091 1.00 39.12 269 THR A CA 1
ATOM 2088 C C . THR A 1 269 ? -14.643 1.008 46.467 1.00 39.12 269 THR A C 1
ATOM 2090 O O . THR A 1 269 ? -15.251 0.601 47.456 1.00 39.12 269 THR A O 1
ATOM 2093 N N . ARG A 1 270 ? -13.362 1.396 46.531 1.00 38.44 270 ARG A N 1
ATOM 2094 C CA . ARG A 1 270 ? -12.726 1.770 47.799 1.00 38.44 270 ARG A CA 1
ATOM 2095 C C . ARG A 1 270 ? -13.346 3.094 48.242 1.00 38.44 270 ARG A C 1
ATOM 2097 O O . ARG A 1 270 ? -13.139 4.105 47.575 1.00 38.44 270 ARG A O 1
ATOM 2104 N N . HIS A 1 271 ? -14.126 3.035 49.316 1.00 39.62 271 HIS A N 1
ATOM 2105 C CA . HIS A 1 271 ? -14.406 4.183 50.174 1.00 39.62 271 HIS A CA 1
ATOM 2106 C C . HIS A 1 271 ? -13.186 4.503 51.037 1.00 39.62 271 HIS A C 1
ATOM 2108 O O . HIS A 1 271 ? -12.450 3.546 51.383 1.00 39.62 271 HIS A O 1
#

pLDDT: mean 71.03, std 17.84, range [35.91, 96.81]

Radius of gyration: 29.4 Å; chains: 1; bounding box: 84×42×90 Å

Sequence (271 aa):
TIVKDVRNKCKHVAVAQGLSPAAFWLGTFMAHYLQLLLPALAVPFYMKKCHCRIMDMEGGPSLVLQECLLYPVGLLLVAYHFTFAMGSSESAAKYLPLAILSLDVLQSNILTMAGQEAEAYHFLVSLTMSCVNPLNSLPGTLFLLDHMQKSRFAHPERNPANITAFNSTGPLPSDDANIVKEWADPRSTYTALPLKWGACATYPLLACLLLLWERWVPEPADAPEDTYGQCNDEEVLEEERRMRRLATSEGKEALDDVAVVGLKHSYSTRH

Organism: Alexandrium catenella (NCBI:txid2925)

Foldseek 3Di:
DVLVCVVVVVLVVCVVVVDDSVNVVVVVLVVQLVVQLVVLVVVLVVCVVVVPVLNVDDCSSVLSNVCSNLLSLLLVLLLNVVSVVDPHPVSSVPCVVVVVVCLVVVLVVVLVVQPPPDPVSSVVSLLVSCLVRVNSLVVSVVVLVVVVVCVCVVCVVPDVVVVVVVVVDDDDDPVCVVVVVVVPPCVVVVSVVVSVVSNVVNSVVSVVVVVVCVVPPPPPPPPDPPDPPVCPVCVVVVVVVVVVVVCVVPDPPVPVPPPPPDDPPPPPPDD

Secondary structure (DSSP, 8-state):
-HHHHHHTTHHHHHHHTT--HHHHHHHHHHHHHHHHHHHHHHHHHHHHHTT-GGGGSTTHHHHHHHHHHHHHHHHHHHHHHHHHH-SSHHHHHHHHHHHHHHHHHHHHHHHHHTTTS-HHHHHHHHHHHHHH-TTTTHHHHHHHHHHHHHHHHH-GGG-HHHHHHHTTSSPPPTTTHHHHHHTT-GGGGGTTHHHHHHHHHHHHHHHHHHHHHHHHS---TT--S--S----HHHHHHHHHHHHHHHHHS-TTSTTT---TT---------